Protein AF-0000000068948774 (afdb_homodimer)

Secondary structure (DSSP, 8-state):
-----EEEEE--GGGHHHHHHHHHHHHHHTT-GGG----HHHHHHHHHSSS---EEEEEEEEETTEEEEEEEEEEEEEEETTTTEEEEEEEEEEE-GGGTTSSHHHHHHHHHHHHHHHTT-SEEEEEEETT-HHHHHHHHHTT-EEETTEEEEEEEHHHHHHHT--/-----EEEEE--GGGHHHHHHHHHHHHHHTT-GGG----HHHHHHHHHSSS---EEEEEEEEETTEEEEEEEEEEEEEEETTTTEEEEEEEEEEE-GGGTTSSHHHHHHHHHHHHHHHTT-SEEEEEEETT-HHHHHHHHHTT-EEETTEEEEEEEHHHHHHHH--

Sequence (332 aa):
MSKPAFTLRPATAADSETLFNLILALAEYEKLTHIVEATPQKIQDALFGATPHAEAVLVEVDTDGGRQAVGFALFFHNFSTFLARPGLYLEDLYVDPAWRGHGLGKALLKHLAALAVERGCGRFEWSVLDWNQPSIDFYEAMGADVLPDWRICRVTGEALDKLGAKMSKPAFTLRPATAADSETLFNLILALAEYEKLTHIVEATPQKIQDALFGATPHAEAVLVEVDTDGGRQAVGFALFFHNFSTFLARPGLYLEDLYVDPAWRGHGLGKALLKHLAALAVERGCGRFEWSVLDWNQPSIDFYEAMGADVLPDWRICRVTGEALDKLGAK

Organism: Cupriavidus necator (strain ATCC 17699 / DSM 428 / KCTC 22496 / NCIMB 10442 / H16 / Stanier 337) (NCBI:txid381666)

pLDDT: mean 96.38, std 6.15, range [46.78, 98.94]

Structure (mmCIF, N/CA/C/O backbone):
data_AF-0000000068948774-model_v1
#
loop_
_entity.id
_entity.type
_entity.pdbx_description
1 polymer 'GNAT family N-acetyltransferase'
#
loop_
_atom_site.group_PDB
_atom_site.id
_atom_site.type_symbol
_atom_site.label_atom_id
_atom_site.label_alt_id
_atom_site.label_comp_id
_atom_site.label_asym_id
_atom_site.label_entity_id
_atom_site.label_seq_id
_atom_site.pdbx_PDB_ins_code
_atom_site.Cartn_x
_atom_site.Cartn_y
_atom_site.Cartn_z
_atom_site.occupancy
_atom_site.B_iso_or_equiv
_atom_site.auth_seq_id
_atom_site.auth_comp_id
_atom_site.auth_asym_id
_atom_site.auth_atom_id
_atom_site.pdbx_PDB_model_num
ATOM 1 N N . MET A 1 1 ? 8.523 37.344 5.816 1 46.78 1 MET A N 1
ATOM 2 C CA . MET A 1 1 ? 7.797 37.031 7.043 1 46.78 1 MET A CA 1
ATOM 3 C C . MET A 1 1 ? 8.359 35.781 7.703 1 46.78 1 MET A C 1
ATOM 5 O O . MET A 1 1 ? 8.789 34.844 7.016 1 46.78 1 MET A O 1
ATOM 9 N N . SER A 1 2 ? 8.672 35.812 8.961 1 56.12 2 SER A N 1
ATOM 10 C CA . SER A 1 2 ? 9.422 34.781 9.664 1 56.12 2 SER A CA 1
ATOM 11 C C . SER A 1 2 ? 8.688 33.438 9.617 1 56.12 2 SER A C 1
ATOM 13 O O . SER A 1 2 ? 7.461 33.406 9.578 1 56.12 2 SER A O 1
ATOM 15 N N . LYS A 1 3 ? 9.227 32.344 9.008 1 71 3 LYS A N 1
ATOM 16 C CA . LYS A 1 3 ? 8.617 31.016 9.031 1 71 3 LYS A CA 1
ATOM 17 C C . LYS A 1 3 ? 8.094 30.688 10.43 1 71 3 LYS A C 1
ATOM 19 O O . LYS A 1 3 ? 8.82 30.797 11.414 1 71 3 LYS A O 1
ATOM 24 N N . PRO A 1 4 ? 6.738 30.531 10.516 1 80.44 4 PRO A N 1
ATOM 25 C CA . PRO A 1 4 ? 6.227 30.172 11.836 1 80.44 4 PRO A CA 1
ATOM 26 C C . PRO A 1 4 ? 6.984 29 12.469 1 80.44 4 PRO A C 1
ATOM 28 O O . PRO A 1 4 ? 7.457 28.109 11.75 1 80.44 4 PRO A O 1
ATOM 31 N N . ALA A 1 5 ? 7.238 29.203 13.766 1 91.06 5 ALA A N 1
ATOM 32 C CA . ALA A 1 5 ? 7.812 28.062 14.492 1 91.06 5 ALA A CA 1
ATOM 33 C C . ALA A 1 5 ? 6.852 26.875 14.516 1 91.06 5 ALA A C 1
ATOM 35 O O . ALA A 1 5 ? 5.645 27.062 14.688 1 91.06 5 ALA A O 1
ATOM 36 N N . PHE A 1 6 ? 7.258 25.75 14.078 1 96.25 6 PHE A N 1
ATOM 37 C CA . PHE A 1 6 ? 6.418 24.547 14.117 1 96.25 6 PHE A CA 1
ATOM 38 C C . PHE A 1 6 ? 7.176 23.375 14.734 1 96.25 6 PHE A C 1
ATOM 40 O O . PHE A 1 6 ? 8.398 23.422 14.875 1 96.25 6 PHE A O 1
ATOM 47 N N . THR A 1 7 ? 6.434 22.391 15.211 1 97.19 7 THR A N 1
ATOM 48 C CA . THR A 1 7 ? 6.969 21.141 15.734 1 97.19 7 THR A CA 1
ATOM 49 C C . THR A 1 7 ? 6.258 19.938 15.109 1 97.19 7 THR A C 1
ATOM 51 O O . THR A 1 7 ? 5.07 20.016 14.797 1 97.19 7 THR A O 1
ATOM 54 N N . LEU A 1 8 ? 7.008 18.906 14.867 1 98.44 8 LEU A N 1
ATOM 55 C CA . LEU A 1 8 ? 6.453 17.609 14.5 1 98.44 8 LEU A CA 1
ATOM 56 C C . LEU A 1 8 ? 6.434 16.672 15.695 1 98.44 8 LEU A C 1
ATOM 58 O O . LEU A 1 8 ? 7.395 16.609 16.469 1 98.44 8 LEU A O 1
ATOM 62 N N . ARG A 1 9 ? 5.379 15.984 15.82 1 98.44 9 ARG A N 1
ATOM 63 C CA . ARG A 1 9 ? 5.34 14.969 16.859 1 98.44 9 ARG A CA 1
ATOM 64 C C . ARG A 1 9 ? 4.426 13.812 16.469 1 98.44 9 ARG A C 1
ATOM 66 O O . ARG A 1 9 ? 3.457 14 15.742 1 98.44 9 ARG A O 1
ATOM 73 N N . PRO A 1 10 ? 4.746 12.602 17.016 1 98.75 10 PRO A N 1
ATOM 74 C CA . PRO A 1 10 ? 3.797 11.5 16.828 1 98.75 10 PRO A CA 1
ATOM 75 C C . PRO A 1 10 ? 2.422 11.797 17.422 1 98.75 10 PRO A C 1
ATOM 77 O O . PRO A 1 10 ? 2.326 12.422 18.484 1 98.75 10 PRO A O 1
ATOM 80 N N . ALA A 1 11 ? 1.391 11.398 16.719 1 98.88 11 ALA A N 1
ATOM 81 C CA . ALA A 1 11 ? 0.042 11.484 17.266 1 98.88 11 ALA A CA 1
ATOM 82 C C . ALA A 1 11 ? -0.15 10.484 18.406 1 98.88 11 ALA A C 1
ATOM 84 O O . ALA A 1 11 ? 0.542 9.461 18.453 1 98.88 11 ALA A O 1
ATOM 85 N N . THR A 1 12 ? -1.015 10.805 19.328 1 98.62 12 THR A N 1
ATOM 86 C CA . THR A 1 12 ? -1.424 9.906 20.406 1 98.62 12 THR A CA 1
ATOM 87 C C . THR A 1 12 ? -2.934 9.688 20.375 1 98.62 12 THR A C 1
ATOM 89 O O . THR A 1 12 ? -3.646 10.32 19.594 1 98.62 12 THR A O 1
ATOM 92 N N . ALA A 1 13 ? -3.381 8.773 21.219 1 98.62 13 ALA A N 1
ATOM 93 C CA . ALA A 1 13 ? -4.812 8.492 21.297 1 98.62 13 ALA A CA 1
ATOM 94 C C . ALA A 1 13 ? -5.605 9.758 21.594 1 98.62 13 ALA A C 1
ATOM 96 O O . ALA A 1 13 ? -6.73 9.914 21.109 1 98.62 13 ALA A O 1
ATOM 97 N N . ALA A 1 14 ? -5.043 10.664 22.297 1 98.5 14 ALA A N 1
ATOM 98 C CA . ALA A 1 14 ? -5.715 11.906 22.688 1 98.5 14 ALA A CA 1
ATOM 99 C C . ALA A 1 14 ? -5.941 12.797 21.469 1 98.5 14 ALA A C 1
ATOM 101 O O . ALA A 1 14 ? -6.723 13.75 21.531 1 98.5 14 ALA A O 1
ATOM 102 N N . ASP A 1 15 ? -5.309 12.5 20.359 1 98.75 15 ASP A N 1
ATOM 103 C CA . ASP A 1 15 ? -5.398 13.328 19.156 1 98.75 15 ASP A CA 1
ATOM 104 C C . ASP A 1 15 ? -6.441 12.773 18.188 1 98.75 15 ASP A C 1
ATOM 106 O O . ASP A 1 15 ? -6.578 13.266 17.078 1 98.75 15 ASP A O 1
ATOM 110 N N . SER A 1 16 ? -7.191 11.781 18.594 1 98.81 16 SER A N 1
ATOM 111 C CA . SER A 1 16 ? -8.078 11.086 17.656 1 98.81 16 SER A CA 1
ATOM 112 C C . SER A 1 16 ? -9.102 12.039 17.062 1 98.81 16 SER A C 1
ATOM 114 O O . SER A 1 16 ? -9.391 11.977 15.867 1 98.81 16 SER A O 1
ATOM 116 N N . GLU A 1 17 ? -9.672 12.898 17.828 1 98.81 17 GLU A N 1
ATOM 117 C CA . GLU A 1 17 ? -10.625 13.883 17.328 1 98.81 17 GLU A CA 1
ATOM 118 C C . GLU A 1 17 ? -9.945 14.867 16.375 1 98.81 17 GLU A C 1
ATOM 120 O O . GLU A 1 17 ? -10.492 15.211 15.328 1 98.81 17 GLU A O 1
ATOM 125 N N . THR A 1 18 ? -8.781 15.336 16.781 1 98.81 18 THR A N 1
ATOM 126 C CA . THR A 1 18 ? -8.008 16.25 15.945 1 98.81 18 THR A CA 1
ATOM 127 C C . THR A 1 18 ? -7.691 15.602 14.602 1 98.81 18 THR A C 1
ATOM 129 O O . THR A 1 18 ? -7.875 16.219 13.547 1 98.81 18 THR A O 1
ATOM 132 N N . LEU A 1 19 ? -7.223 14.359 14.625 1 98.88 19 LEU A N 1
ATOM 133 C CA . LEU A 1 19 ? -6.922 13.625 13.398 1 98.88 19 LEU A CA 1
ATOM 134 C C . LEU A 1 19 ? -8.164 13.508 12.516 1 98.88 19 LEU A C 1
ATOM 136 O O . LEU A 1 19 ? -8.102 13.75 11.312 1 98.88 19 LEU A O 1
ATOM 140 N N . PHE A 1 20 ? -9.281 13.195 13.164 1 98.88 20 PHE A N 1
ATOM 141 C CA . PHE A 1 20 ? -10.523 13.047 12.414 1 98.88 20 PHE A CA 1
ATOM 142 C C . PHE A 1 20 ? -10.883 14.344 11.695 1 98.88 20 PHE A C 1
ATOM 144 O O . PHE A 1 20 ? -11.227 14.328 10.516 1 98.88 20 PHE A O 1
ATOM 151 N N . ASN A 1 21 ? -10.75 15.438 12.344 1 98.81 21 ASN A N 1
ATOM 152 C CA . ASN A 1 21 ? -11.086 16.734 11.758 1 98.81 21 ASN A CA 1
ATOM 153 C C . ASN A 1 21 ? -10.164 17.062 10.586 1 98.81 21 ASN A C 1
ATOM 155 O O . ASN A 1 21 ? -10.617 17.609 9.578 1 98.81 21 ASN A O 1
ATOM 159 N N . LEU A 1 22 ? -8.93 16.781 10.719 1 98.81 22 LEU A N 1
ATOM 160 C CA . LEU A 1 22 ? -7.98 17.031 9.641 1 98.81 22 LEU A CA 1
ATOM 161 C C . LEU A 1 22 ? -8.242 16.109 8.453 1 98.81 22 LEU A C 1
ATOM 163 O O . LEU A 1 22 ? -8.109 16.516 7.301 1 98.81 22 LEU A O 1
ATOM 167 N N . ILE A 1 23 ? -8.602 14.867 8.734 1 98.75 23 ILE A N 1
ATOM 168 C CA . ILE A 1 23 ? -8.945 13.914 7.691 1 98.75 23 ILE A CA 1
ATOM 169 C C . ILE A 1 23 ? -10.172 14.406 6.926 1 98.75 23 ILE A C 1
ATOM 171 O O . ILE A 1 23 ? -10.219 14.336 5.695 1 98.75 23 ILE A O 1
ATOM 175 N N . LEU A 1 24 ? -11.125 14.914 7.645 1 98.62 24 LEU A N 1
ATOM 176 C CA . LEU A 1 24 ?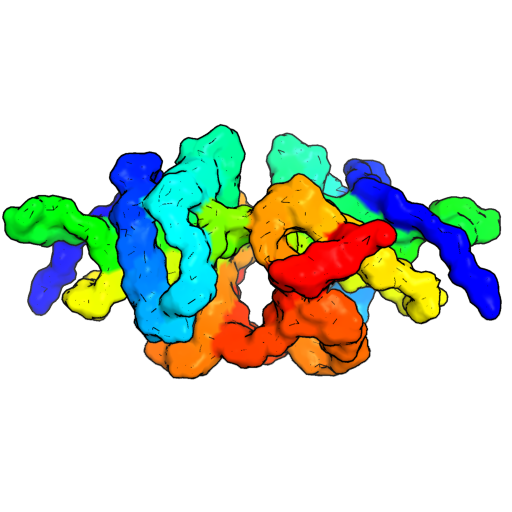 -12.32 15.445 7.004 1 98.62 24 LEU A CA 1
ATOM 177 C C . LEU A 1 24 ? -11.977 16.625 6.109 1 98.62 24 LEU A C 1
ATOM 179 O O . LEU A 1 24 ? -12.516 16.766 5.008 1 98.62 24 LEU A O 1
ATOM 183 N N . ALA A 1 25 ? -11.125 17.5 6.598 1 98.5 25 ALA A N 1
ATOM 184 C CA . ALA A 1 25 ? -10.695 18.641 5.805 1 98.5 25 ALA A CA 1
ATOM 185 C C . ALA A 1 25 ? -9.984 18.203 4.531 1 98.5 25 ALA A C 1
ATOM 187 O O . ALA A 1 25 ? -10.211 18.766 3.457 1 98.5 25 ALA A O 1
ATOM 188 N N . LEU A 1 26 ? -9.188 17.172 4.652 1 98.12 26 LEU A N 1
ATOM 189 C CA . LEU A 1 26 ? -8.523 16.578 3.486 1 98.12 26 LEU A CA 1
ATOM 190 C C . LEU A 1 26 ? -9.547 16.031 2.5 1 98.12 26 LEU A C 1
ATOM 192 O O . LEU A 1 26 ? -9.469 16.297 1.299 1 98.12 26 LEU A O 1
ATOM 196 N N . ALA A 1 27 ? -10.438 15.258 3.02 1 98.19 27 ALA A N 1
ATOM 197 C CA . ALA A 1 27 ? -11.477 14.664 2.174 1 98.19 27 ALA A CA 1
ATOM 198 C C . ALA A 1 27 ? -12.25 15.742 1.419 1 98.19 27 ALA A C 1
ATOM 200 O O . ALA A 1 27 ? -12.57 15.57 0.242 1 98.19 27 ALA A O 1
ATOM 201 N N . GLU A 1 28 ? -12.57 16.828 2.088 1 97.75 28 GLU A N 1
ATOM 202 C CA . GLU A 1 28 ? -13.258 17.938 1.451 1 97.75 28 GLU A CA 1
ATOM 203 C C . GLU A 1 28 ? -12.422 18.531 0.322 1 97.75 28 GLU A C 1
ATOM 205 O O . GLU A 1 28 ? -12.93 18.75 -0.784 1 97.75 28 GLU A O 1
ATOM 210 N N . TYR A 1 29 ? -11.211 18.797 0.599 1 95.56 29 TYR A N 1
ATOM 211 C CA . TYR A 1 29 ? -10.305 19.344 -0.408 1 95.56 29 TYR A CA 1
ATOM 212 C C . TYR A 1 29 ? -10.242 18.422 -1.631 1 95.56 29 TYR A C 1
ATOM 214 O O . TYR A 1 29 ? -10.25 18.906 -2.768 1 95.56 29 TYR A O 1
ATOM 222 N N . GLU A 1 30 ? -10.211 17.094 -1.386 1 95.12 30 GLU A N 1
ATOM 223 C CA . GLU A 1 30 ? -10.062 16.109 -2.453 1 95.12 30 GLU A CA 1
ATOM 224 C C . GLU A 1 30 ? -11.406 15.75 -3.066 1 95.12 30 GLU A C 1
ATOM 226 O O . GLU A 1 30 ? -11.477 14.938 -3.996 1 95.12 30 GLU A O 1
ATOM 231 N N . LYS A 1 31 ? -12.508 16.359 -2.592 1 95.75 31 LYS A N 1
ATOM 232 C CA . LYS A 1 31 ? -13.867 16.094 -3.053 1 95.75 31 LYS A CA 1
ATOM 233 C C . LYS A 1 31 ? -14.25 14.633 -2.83 1 95.75 31 LYS A C 1
ATOM 235 O O . LYS A 1 31 ? -14.883 14.008 -3.688 1 95.75 31 LYS A O 1
ATOM 240 N N . LEU A 1 32 ? -13.828 14.078 -1.633 1 96.06 32 LEU A N 1
ATOM 241 C CA . LEU A 1 32 ? -14.047 12.664 -1.343 1 96.06 32 LEU A CA 1
ATOM 242 C C . LEU A 1 32 ? -14.758 12.484 -0.003 1 96.06 32 LEU A C 1
ATOM 244 O O . LEU A 1 32 ? -14.734 11.398 0.578 1 96.06 32 LEU A O 1
ATOM 248 N N . THR A 1 33 ? -15.391 13.531 0.515 1 97.19 33 THR A N 1
ATOM 249 C CA . THR A 1 33 ? -16.047 13.469 1.814 1 97.19 33 THR A CA 1
ATOM 250 C C . THR A 1 33 ? -17.094 12.367 1.84 1 97.19 33 THR A C 1
ATOM 252 O O . THR A 1 33 ? -17.312 11.727 2.873 1 97.19 33 THR A O 1
ATOM 255 N N . HIS A 1 34 ? -17.703 12.07 0.698 1 96.69 34 HIS A N 1
ATOM 256 C CA . HIS A 1 34 ? -18.812 11.133 0.604 1 96.69 34 HIS A CA 1
ATOM 257 C C . HIS A 1 34 ? -18.375 9.703 0.884 1 96.69 34 HIS A C 1
ATOM 259 O O . HIS A 1 34 ? -19.203 8.828 1.133 1 96.69 34 HIS A O 1
ATOM 265 N N . ILE A 1 35 ? -17.141 9.422 0.949 1 95.81 35 ILE A N 1
ATOM 266 C CA . ILE A 1 35 ? -16.703 8.047 1.16 1 95.81 35 ILE A CA 1
ATOM 267 C C . ILE A 1 35 ? -16.031 7.926 2.531 1 95.81 35 ILE A C 1
ATOM 269 O O . ILE A 1 35 ? -15.422 6.902 2.844 1 95.81 35 ILE A O 1
ATOM 273 N N . VAL A 1 36 ? -16.078 8.953 3.352 1 98.31 36 VAL A N 1
ATOM 274 C CA . VAL A 1 36 ? -15.484 8.914 4.684 1 98.31 36 VAL A CA 1
ATOM 275 C C . VAL A 1 36 ? -16.406 8.148 5.637 1 98.31 36 VAL A C 1
ATOM 277 O O . VAL A 1 36 ? -17.562 8.531 5.824 1 98.31 36 VAL A O 1
ATOM 280 N N . GLU A 1 37 ? -15.883 7.098 6.191 1 98.25 37 GLU A N 1
ATOM 281 C CA . GLU A 1 37 ? -16.594 6.324 7.203 1 98.25 37 GLU A CA 1
ATOM 282 C C . GLU A 1 37 ? -15.922 6.445 8.562 1 98.25 37 GLU A C 1
ATOM 284 O O . GLU A 1 37 ? -16.484 6.047 9.586 1 98.25 37 GLU A O 1
ATOM 289 N N . ALA A 1 38 ? -14.797 7.043 8.555 1 98.44 38 ALA A N 1
ATOM 290 C CA . ALA A 1 38 ? -14.008 7.184 9.773 1 98.44 38 ALA A CA 1
ATOM 291 C C . ALA A 1 38 ? -14.75 8.008 10.82 1 98.44 38 ALA A C 1
ATOM 293 O O . ALA A 1 38 ? -15.539 8.898 10.477 1 98.44 38 ALA A O 1
ATOM 294 N N . THR A 1 39 ? -14.547 7.699 12.078 1 98.62 39 THR A N 1
ATOM 295 C CA . THR A 1 39 ? -14.914 8.453 13.273 1 98.62 39 THR A CA 1
ATOM 296 C C . THR A 1 39 ? -13.734 8.555 14.234 1 98.62 39 THR A C 1
ATOM 298 O O . THR A 1 39 ? -12.773 7.801 14.125 1 98.62 39 THR A O 1
ATOM 301 N N . PRO A 1 40 ? -13.852 9.516 15.109 1 98.69 40 PRO A N 1
ATOM 302 C CA . PRO A 1 40 ? -12.766 9.586 16.078 1 98.69 40 PRO A CA 1
ATOM 303 C C . PRO A 1 40 ? -12.516 8.258 16.781 1 98.69 40 PRO A C 1
ATOM 305 O O . PRO A 1 40 ? -11.359 7.863 16.984 1 98.69 40 PRO A O 1
ATOM 308 N N . GLN A 1 41 ? -13.547 7.582 17.109 1 98.62 41 GLN A N 1
ATOM 309 C CA . GLN A 1 41 ? -13.406 6.309 17.812 1 98.62 41 GLN A CA 1
ATOM 310 C C . GLN A 1 41 ? -12.75 5.262 16.922 1 98.62 41 GLN A C 1
ATOM 312 O O . GLN A 1 41 ? -11.883 4.508 17.375 1 98.62 41 GLN A O 1
ATOM 317 N N . LYS A 1 42 ? -13.195 5.129 15.719 1 98.5 42 LYS A N 1
ATOM 318 C CA . LYS A 1 42 ? -12.586 4.176 14.797 1 98.5 42 LYS A CA 1
ATOM 319 C C . LYS A 1 42 ? -11.109 4.477 14.586 1 98.5 42 LYS A C 1
ATOM 321 O O . LYS A 1 42 ? -10.289 3.559 14.508 1 98.5 42 LYS A O 1
ATOM 326 N N . ILE A 1 43 ? -10.797 5.781 14.453 1 98.69 43 ILE A N 1
ATOM 327 C CA . ILE A 1 43 ? -9.414 6.203 14.289 1 98.69 43 ILE A CA 1
ATOM 328 C C . ILE A 1 43 ? -8.609 5.801 15.523 1 98.69 43 ILE A C 1
ATOM 330 O O . ILE A 1 43 ? -7.508 5.254 15.406 1 98.69 43 ILE A O 1
ATOM 334 N N . GLN A 1 44 ? -9.133 6.082 16.672 1 98.75 44 GLN A N 1
ATOM 335 C CA . GLN A 1 44 ? -8.461 5.715 17.906 1 98.75 44 GLN A CA 1
ATOM 336 C C . GLN A 1 44 ? -8.164 4.219 17.953 1 98.75 44 GLN A C 1
ATOM 338 O O . GLN A 1 44 ? -7.047 3.811 18.266 1 98.75 44 GLN A O 1
ATOM 343 N N . ASP A 1 45 ? -9.141 3.414 17.625 1 98.25 45 ASP A N 1
ATOM 344 C CA . ASP A 1 45 ? -8.992 1.963 17.672 1 98.25 45 ASP A CA 1
ATOM 345 C C . ASP A 1 45 ? -7.969 1.488 16.641 1 98.25 45 ASP A C 1
ATOM 347 O O . ASP A 1 45 ? -7.145 0.617 16.938 1 98.25 45 ASP A O 1
ATOM 351 N N . ALA A 1 46 ? -7.988 2.064 15.461 1 98.25 46 ALA A N 1
ATOM 352 C CA . ALA A 1 46 ? -7.172 1.598 14.344 1 98.25 46 ALA A CA 1
ATOM 353 C C . ALA A 1 46 ? -5.711 1.991 14.539 1 98.25 46 ALA A C 1
ATOM 355 O O . ALA A 1 46 ? -4.805 1.255 14.133 1 98.25 46 ALA A O 1
ATOM 356 N N . LEU A 1 47 ? -5.5 3.143 15.117 1 98.62 47 LEU A N 1
ATOM 357 C CA . LEU A 1 47 ? -4.137 3.656 15.172 1 98.62 47 LEU A CA 1
ATOM 358 C C . LEU A 1 47 ? -3.51 3.375 16.531 1 98.62 47 LEU A C 1
ATOM 360 O O . LEU A 1 47 ? -2.287 3.262 16.641 1 98.62 47 LEU A O 1
ATOM 364 N N . PHE A 1 48 ? -4.344 3.238 17.609 1 98.5 48 PHE A N 1
ATOM 365 C CA . PHE A 1 48 ? -3.766 3.242 18.938 1 98.5 48 PHE A CA 1
ATOM 366 C C . PHE A 1 48 ? -4.293 2.072 19.766 1 98.5 48 PHE A C 1
ATOM 368 O O . PHE A 1 48 ? -4.07 2.004 20.969 1 98.5 48 PHE A O 1
ATOM 375 N N . GLY A 1 49 ? -5.074 1.229 19.156 1 97 49 GLY A N 1
ATOM 376 C CA . GLY A 1 49 ? -5.547 0.032 19.828 1 97 49 GLY A CA 1
ATOM 377 C C . GLY A 1 49 ? -4.477 -1.032 19.984 1 97 49 GLY A C 1
ATOM 378 O O . GLY A 1 49 ? -3.285 -0.741 19.875 1 97 49 GLY A O 1
ATOM 379 N N . ALA A 1 50 ? -4.82 -2.266 20.25 1 94.81 50 ALA A N 1
ATOM 380 C CA . ALA A 1 50 ? -3.922 -3.379 20.547 1 94.81 50 ALA A CA 1
ATOM 381 C C . ALA A 1 50 ? -3.084 -3.74 19.328 1 94.81 50 ALA A C 1
ATOM 383 O O . ALA A 1 50 ? -1.938 -4.176 19.453 1 94.81 50 ALA A O 1
ATOM 384 N N . THR A 1 51 ? -3.633 -3.566 18.109 1 94.69 51 THR A N 1
ATOM 385 C CA . THR A 1 51 ? -2.947 -3.855 16.859 1 94.69 51 THR A CA 1
ATOM 386 C C . THR A 1 51 ? -2.994 -2.646 15.93 1 94.69 51 THR A C 1
ATOM 388 O O . THR A 1 51 ? -3.883 -2.543 15.078 1 94.69 51 THR A O 1
ATOM 391 N N . PRO A 1 52 ? -2.096 -1.755 16.094 1 97.19 52 PRO A N 1
ATOM 392 C CA . PRO A 1 52 ? -2.102 -0.566 15.242 1 97.19 52 PRO A CA 1
ATOM 393 C C . PRO A 1 52 ? -1.852 -0.897 13.773 1 97.19 52 PRO A C 1
ATOM 395 O O . PRO A 1 52 ? -0.983 -1.716 13.461 1 97.19 52 PRO A O 1
ATOM 398 N N . HIS A 1 53 ? -2.541 -0.264 12.883 1 98 53 HIS A N 1
ATOM 399 C CA . HIS A 1 53 ? -2.469 -0.559 11.461 1 98 53 HIS A CA 1
ATOM 400 C C . HIS A 1 53 ? -1.752 0.553 10.703 1 98 53 HIS A C 1
ATOM 402 O O . HIS A 1 53 ? -1.37 0.375 9.539 1 98 53 HIS A O 1
ATOM 408 N N . ALA A 1 54 ? -1.614 1.681 11.336 1 98.75 54 ALA A N 1
ATOM 409 C CA . ALA A 1 54 ? -0.951 2.85 10.773 1 98.75 54 ALA A CA 1
ATOM 410 C C . ALA A 1 54 ? -0.41 3.762 11.867 1 98.75 54 ALA A C 1
ATOM 412 O O . ALA A 1 54 ? -0.683 3.549 13.055 1 98.75 54 ALA A O 1
ATOM 413 N N . GLU A 1 55 ? 0.373 4.668 11.469 1 98.81 55 GLU A N 1
ATOM 414 C CA . GLU A 1 55 ? 0.925 5.711 12.328 1 98.81 55 GLU A CA 1
ATOM 415 C C . GLU A 1 55 ? 0.606 7.102 11.789 1 98.81 55 GLU A C 1
ATOM 417 O O . GLU A 1 55 ? 0.284 7.254 10.609 1 98.81 55 GLU A O 1
ATOM 422 N N . ALA A 1 56 ? 0.656 8.055 12.672 1 98.94 56 ALA A N 1
ATOM 423 C CA . ALA A 1 56 ? 0.41 9.43 12.242 1 98.94 56 ALA A CA 1
ATOM 424 C C . ALA A 1 56 ? 1.348 10.398 12.953 1 98.94 56 ALA A C 1
ATOM 426 O O . ALA A 1 56 ? 1.705 10.195 14.117 1 98.94 56 ALA A O 1
ATOM 427 N N . VAL A 1 57 ? 1.74 11.398 12.242 1 98.94 57 VAL A N 1
ATOM 428 C CA . VAL A 1 57 ? 2.521 12.523 12.742 1 98.94 57 VAL A CA 1
ATOM 429 C C . VAL A 1 57 ? 1.731 13.82 12.562 1 98.94 57 VAL A C 1
ATOM 431 O O . VAL A 1 57 ? 1.109 14.039 11.523 1 98.94 57 VAL A O 1
ATOM 434 N N . LEU A 1 58 ? 1.699 14.633 13.609 1 98.88 58 LEU A N 1
ATOM 435 C CA . LEU A 1 58 ? 1.066 15.945 13.539 1 98.88 58 LEU A CA 1
ATOM 436 C C . LEU A 1 58 ? 2.111 17.047 13.398 1 98.88 58 LEU A C 1
ATOM 438 O O . LEU A 1 58 ? 3.199 16.953 13.969 1 98.88 58 LEU A O 1
ATOM 442 N N . VAL A 1 59 ? 1.791 18.047 12.641 1 98.81 59 VAL A N 1
ATOM 443 C CA . VAL A 1 59 ? 2.545 19.297 12.656 1 98.81 59 VAL A CA 1
ATOM 444 C C . VAL A 1 59 ? 1.754 20.375 13.398 1 98.81 59 VAL A C 1
ATOM 446 O O . VAL A 1 59 ? 0.579 20.594 13.102 1 98.81 59 VAL A O 1
ATOM 449 N N . GLU A 1 60 ? 2.396 20.938 14.367 1 98.44 60 GLU A N 1
ATOM 450 C CA . GLU A 1 60 ? 1.772 21.953 15.219 1 98.44 60 GLU A CA 1
ATOM 451 C C . GLU A 1 60 ? 2.49 23.297 15.102 1 98.44 60 GLU A C 1
ATOM 453 O O . GLU A 1 60 ? 3.717 23.344 15.008 1 98.44 60 GLU A O 1
ATOM 458 N N . VAL A 1 61 ? 1.696 24.297 15.094 1 97.12 61 VAL A N 1
ATOM 459 C CA . VAL A 1 61 ? 2.234 25.656 15.062 1 97.12 61 VAL A CA 1
ATOM 460 C C . VAL A 1 61 ? 1.895 26.375 16.359 1 97.12 61 VAL A C 1
ATOM 462 O O . VAL A 1 61 ? 0.875 26.078 17 1 97.12 61 VAL A O 1
ATOM 465 N N . ASP A 1 62 ? 2.811 27.219 16.766 1 93.19 62 ASP A N 1
ATOM 466 C CA . ASP A 1 62 ? 2.541 28.078 17.906 1 93.19 62 ASP A CA 1
ATOM 467 C C . ASP A 1 62 ? 1.704 29.297 17.5 1 93.19 62 ASP A C 1
ATOM 469 O O . ASP A 1 62 ? 2.088 30.031 16.594 1 93.19 62 ASP A O 1
ATOM 473 N N . THR A 1 63 ? 0.566 29.359 18.125 1 90.19 63 THR A N 1
ATOM 474 C CA . THR A 1 63 ? -0.29 30.531 17.891 1 90.19 63 THR A CA 1
ATOM 475 C C . THR A 1 63 ? -0.516 31.281 19.203 1 90.19 63 THR A C 1
ATOM 477 O O . THR A 1 63 ? -0.056 30.859 20.266 1 90.19 63 THR A O 1
ATOM 480 N N . ASP A 1 64 ? -1.155 32.438 19.062 1 89.88 64 ASP A N 1
ATOM 481 C CA . ASP A 1 64 ? -1.479 33.219 20.25 1 89.88 64 ASP A CA 1
ATOM 482 C C . ASP A 1 64 ? -2.344 32.406 21.219 1 89.88 64 ASP A C 1
ATOM 484 O O . ASP A 1 64 ? -2.273 32.625 22.438 1 89.88 64 ASP A O 1
ATOM 488 N N . GLY A 1 65 ? -3.113 31.438 20.719 1 89.94 65 GLY A N 1
ATOM 489 C CA . GLY A 1 65 ? -3.998 30.609 21.531 1 89.94 65 GLY A CA 1
ATOM 490 C C . GLY A 1 65 ? -3.363 29.312 21.969 1 89.94 65 GLY A C 1
ATOM 491 O O . GLY A 1 65 ? -4.043 28.438 22.516 1 89.94 65 GLY A O 1
ATOM 492 N N . GLY A 1 66 ? -2.053 29.188 21.672 1 91.5 66 GLY A N 1
ATOM 493 C CA . GLY A 1 66 ? -1.349 27.969 22.031 1 91.5 66 GLY A CA 1
ATOM 494 C C . GLY A 1 66 ? -0.967 27.125 20.828 1 91.5 66 GLY A C 1
ATOM 495 O O . GLY A 1 66 ? -1.057 27.594 19.688 1 91.5 66 GLY A O 1
ATOM 496 N N . ARG A 1 67 ? -0.546 26.047 21.203 1 94.31 67 ARG A N 1
ATOM 497 C CA . ARG A 1 67 ? -0.131 25.125 20.156 1 94.31 67 ARG A CA 1
ATOM 498 C C . ARG A 1 67 ? -1.341 24.516 19.453 1 94.31 67 ARG A C 1
ATOM 500 O O . ARG A 1 67 ? -2.287 24.078 20.109 1 94.31 67 ARG A O 1
ATOM 507 N N . GLN A 1 68 ? -1.275 24.562 18.078 1 96.19 68 GLN A N 1
ATOM 508 C CA . GLN A 1 68 ? -2.393 24.062 17.281 1 96.19 68 GLN A CA 1
ATOM 509 C C . GLN A 1 68 ? -1.909 23.109 16.203 1 96.19 68 GLN A C 1
ATOM 511 O O . GLN A 1 68 ? -0.961 23.406 15.477 1 96.19 68 GLN A O 1
ATOM 516 N N . ALA A 1 69 ? -2.555 21.953 16.172 1 98.25 69 ALA A N 1
ATOM 517 C CA . ALA A 1 69 ? -2.285 21.047 15.047 1 98.25 69 ALA A CA 1
ATOM 518 C C . ALA A 1 69 ? -2.898 21.578 13.758 1 98.25 69 ALA A C 1
ATOM 520 O O . ALA A 1 69 ? -4.105 21.812 13.688 1 98.25 69 ALA A O 1
ATOM 521 N N . VAL A 1 70 ? -2.08 21.75 12.719 1 98.44 70 VAL A N 1
ATOM 522 C CA . VAL A 1 70 ? -2.582 22.375 11.5 1 98.44 70 VAL A CA 1
ATOM 523 C C . VAL A 1 70 ? -2.369 21.438 10.312 1 98.44 70 VAL A C 1
ATOM 525 O O . VAL A 1 70 ? -2.652 21.797 9.172 1 98.44 70 VAL A O 1
ATOM 528 N N . GLY A 1 71 ? -1.824 20.266 10.562 1 98.81 71 GLY A N 1
ATOM 529 C CA . GLY A 1 71 ? -1.582 19.281 9.516 1 98.81 71 GLY A CA 1
ATOM 530 C C . GLY A 1 71 ? -1.173 17.922 10.062 1 98.81 71 GLY A C 1
ATOM 531 O O . GLY A 1 71 ? -0.97 17.766 11.266 1 98.81 71 GLY A O 1
ATOM 532 N N . PHE A 1 72 ? -1.117 16.969 9.117 1 98.94 72 PHE A N 1
ATOM 533 C CA . PHE A 1 72 ? -0.731 15.617 9.531 1 98.94 72 PHE A CA 1
ATOM 534 C C . PHE A 1 72 ? -0.222 14.805 8.352 1 98.94 72 PHE A C 1
ATOM 536 O O . PHE A 1 72 ? -0.425 15.195 7.195 1 98.94 72 PHE A O 1
ATOM 543 N N . ALA A 1 73 ? 0.503 13.82 8.641 1 98.94 73 ALA A N 1
ATOM 544 C CA . ALA A 1 73 ? 0.831 12.711 7.746 1 98.94 73 ALA A CA 1
ATOM 545 C C . ALA A 1 73 ? 0.453 11.375 8.375 1 98.94 73 ALA A C 1
ATOM 547 O O . ALA A 1 73 ? 0.741 11.133 9.555 1 98.94 73 ALA A O 1
ATOM 548 N N . LEU A 1 74 ? -0.269 10.555 7.711 1 98.94 74 LEU A N 1
ATOM 549 C CA . LEU A 1 74 ? -0.628 9.211 8.141 1 98.94 74 LEU A CA 1
ATOM 550 C C . LEU A 1 74 ? -0.011 8.164 7.215 1 98.94 74 LEU A C 1
ATOM 552 O O . LEU A 1 74 ? -0.097 8.281 5.988 1 98.94 74 LEU A O 1
ATOM 556 N N . PHE A 1 75 ? 0.606 7.133 7.809 1 98.94 75 PHE A N 1
ATOM 557 C CA . PHE A 1 75 ? 1.448 6.246 7.016 1 98.94 75 PHE A CA 1
ATOM 558 C C . PHE A 1 75 ? 1.476 4.844 7.617 1 98.94 75 PHE A C 1
ATOM 560 O O . PHE A 1 75 ? 1.051 4.645 8.758 1 98.94 75 PHE A O 1
ATOM 567 N N . PHE A 1 76 ? 1.898 3.891 6.895 1 98.88 76 PHE A N 1
ATOM 568 C CA . PHE A 1 76 ? 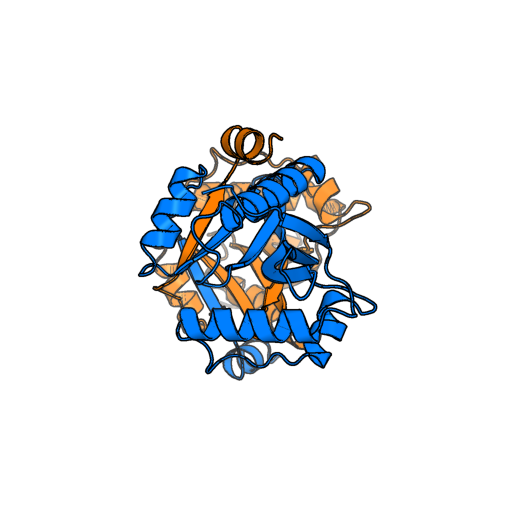2.08 2.498 7.281 1 98.88 76 PHE A CA 1
ATOM 569 C C . PHE A 1 76 ? 3.186 1.846 6.457 1 98.88 76 PHE A C 1
ATOM 571 O O . PHE A 1 76 ? 3.725 2.461 5.539 1 98.88 76 PHE A O 1
ATOM 578 N N . HIS A 1 77 ? 3.605 0.669 6.824 1 98.62 77 HIS A N 1
ATOM 579 C CA . HIS A 1 77 ? 4.594 -0.051 6.031 1 98.62 77 HIS A CA 1
ATOM 580 C C . HIS A 1 77 ? 3.934 -0.799 4.875 1 98.62 77 HIS A C 1
ATOM 582 O O . HIS A 1 77 ? 2.865 -1.389 5.043 1 98.62 77 HIS A O 1
ATOM 588 N N . ASN A 1 78 ? 4.52 -0.692 3.713 1 98.75 78 ASN A N 1
ATOM 589 C CA . ASN A 1 78 ? 4.254 -1.597 2.6 1 98.75 78 ASN A CA 1
ATOM 590 C C . ASN A 1 78 ? 5.453 -2.488 2.303 1 98.75 78 ASN A C 1
ATOM 592 O O . ASN A 1 78 ? 6.309 -2.695 3.166 1 98.75 78 ASN A O 1
ATOM 596 N N . PHE A 1 79 ? 5.445 -3.164 1.161 1 98.81 79 PHE A N 1
ATOM 597 C CA . PHE A 1 79 ? 6.5 -4.125 0.866 1 98.81 79 PHE A CA 1
ATOM 598 C C . PHE A 1 79 ? 6.805 -4.152 -0.627 1 98.81 79 PHE A C 1
ATOM 600 O O . PHE A 1 79 ? 5.902 -4.016 -1.453 1 98.81 79 PHE A O 1
ATOM 607 N N . SER A 1 80 ? 8.031 -4.273 -0.931 1 98.38 80 SER A N 1
ATOM 608 C CA . SER A 1 80 ? 8.461 -4.508 -2.307 1 98.38 80 SER A CA 1
ATOM 609 C C . SER A 1 80 ? 9.016 -5.918 -2.482 1 98.38 80 SER A C 1
ATOM 611 O O . SER A 1 80 ? 10.055 -6.254 -1.916 1 98.38 80 SER A O 1
ATOM 613 N N . THR A 1 81 ? 8.375 -6.672 -3.307 1 98.19 81 THR A N 1
ATOM 614 C CA . THR A 1 81 ? 8.812 -8.023 -3.625 1 98.19 81 THR A CA 1
ATOM 615 C C . THR A 1 81 ? 10.172 -8 -4.328 1 98.19 81 THR A C 1
ATOM 617 O O . THR A 1 81 ? 11.047 -8.812 -4.031 1 98.19 81 THR A O 1
ATOM 620 N N . PHE A 1 82 ? 10.383 -7.055 -5.223 1 98.06 82 PHE A N 1
ATOM 621 C CA . PHE A 1 82 ? 11.586 -6.992 -6.039 1 98.06 82 PHE A CA 1
ATOM 622 C C . PHE A 1 82 ? 12.789 -6.605 -5.191 1 98.06 82 PHE A C 1
ATOM 624 O O . PHE A 1 82 ? 13.914 -7.047 -5.457 1 98.06 82 PHE A O 1
ATOM 631 N N . LEU A 1 83 ? 12.578 -5.812 -4.16 1 98.12 83 LEU A N 1
ATOM 632 C CA . LEU A 1 83 ? 13.664 -5.438 -3.262 1 98.12 83 LEU A CA 1
ATOM 633 C C . LEU A 1 83 ? 13.742 -6.391 -2.074 1 98.12 83 LEU A C 1
ATOM 635 O O . LEU A 1 83 ? 14.75 -6.422 -1.365 1 98.12 83 LEU A O 1
ATOM 639 N N . ALA A 1 84 ? 12.656 -7.168 -1.849 1 98.25 84 ALA A N 1
ATOM 640 C CA . ALA A 1 84 ? 12.477 -7.957 -0.631 1 98.25 84 ALA A CA 1
ATOM 641 C C . ALA A 1 84 ? 12.727 -7.105 0.612 1 98.25 84 ALA A C 1
ATOM 643 O O . ALA A 1 84 ? 13.445 -7.52 1.523 1 98.25 84 ALA A O 1
ATOM 644 N N . ARG A 1 85 ? 12.125 -5.934 0.66 1 98.06 85 ARG A N 1
ATOM 645 C CA . ARG A 1 85 ? 12.25 -4.977 1.754 1 98.06 85 ARG A CA 1
ATOM 646 C C . ARG A 1 85 ? 10.914 -4.293 2.039 1 98.06 85 ARG A C 1
ATOM 648 O O . ARG A 1 85 ? 10.102 -4.113 1.136 1 98.06 85 ARG A O 1
ATOM 655 N N . PRO A 1 86 ? 10.75 -3.904 3.312 1 98.5 86 PRO A N 1
ATOM 656 C CA . PRO A 1 86 ? 9.617 -3.016 3.562 1 98.5 86 PRO A CA 1
ATOM 657 C C . PRO A 1 86 ? 9.773 -1.648 2.906 1 98.5 86 PRO A C 1
ATOM 659 O O . PRO A 1 86 ? 10.891 -1.265 2.537 1 98.5 86 PRO A O 1
ATOM 662 N N . GLY A 1 87 ? 8.711 -1.021 2.664 1 98.75 87 GLY A N 1
ATOM 663 C CA . GLY A 1 87 ? 8.625 0.392 2.334 1 98.75 87 GLY A CA 1
ATOM 664 C C . GLY A 1 87 ? 7.801 1.188 3.33 1 98.75 87 GLY A C 1
ATOM 665 O O . GLY A 1 87 ? 7.203 0.62 4.246 1 98.75 87 GLY A O 1
ATOM 666 N N . LEU A 1 88 ? 7.887 2.441 3.238 1 98.88 88 LEU A N 1
ATOM 667 C CA . LEU A 1 88 ? 6.98 3.346 3.939 1 98.88 88 LEU A CA 1
ATOM 668 C C . LEU A 1 88 ? 5.98 3.969 2.973 1 98.88 88 LEU A C 1
ATOM 670 O O . LEU A 1 88 ? 6.367 4.504 1.931 1 98.88 88 LEU A O 1
ATOM 674 N N . TYR A 1 89 ? 4.707 3.816 3.287 1 98.94 89 TYR A N 1
ATOM 675 C CA . TYR A 1 89 ? 3.65 4.332 2.428 1 98.94 89 TYR A CA 1
ATOM 676 C C . TYR A 1 89 ? 2.904 5.477 3.107 1 98.94 89 TYR A C 1
ATOM 678 O O . TYR A 1 89 ? 2.311 5.289 4.172 1 98.94 89 TYR A O 1
ATOM 686 N N . LEU A 1 90 ? 2.963 6.672 2.518 1 98.88 90 LEU A N 1
ATOM 687 C CA . LEU A 1 90 ? 2.215 7.836 2.969 1 98.88 90 LEU A CA 1
ATOM 688 C C . LEU A 1 90 ? 0.781 7.797 2.449 1 98.88 90 LEU A C 1
ATOM 690 O O . LEU A 1 90 ? 0.54 8.039 1.265 1 98.88 90 LEU A O 1
ATOM 694 N N . GLU A 1 91 ? -0.15 7.52 3.291 1 98.75 91 GLU A N 1
ATOM 695 C CA . GLU A 1 91 ? -1.556 7.441 2.906 1 98.75 91 GLU A CA 1
ATOM 696 C C . GLU A 1 91 ? -2.162 8.836 2.748 1 98.75 91 GLU A C 1
ATOM 698 O O . GLU A 1 91 ? -2.938 9.078 1.821 1 98.75 91 GLU A O 1
ATOM 703 N N . ASP A 1 92 ? -1.846 9.656 3.686 1 98.56 92 ASP A N 1
ATOM 704 C CA . ASP A 1 92 ? -2.408 11.008 3.648 1 98.56 92 ASP A CA 1
ATOM 705 C C . ASP A 1 92 ? -1.379 12.047 4.086 1 98.56 92 ASP A C 1
ATOM 707 O O . ASP A 1 92 ? -0.617 11.812 5.027 1 98.56 92 ASP A O 1
ATOM 711 N N . LEU A 1 93 ? -1.414 13.109 3.418 1 98.38 93 LEU A N 1
ATOM 712 C CA . LEU A 1 93 ? -0.694 14.336 3.766 1 98.38 93 LEU A CA 1
ATOM 713 C C . LEU A 1 93 ? -1.598 15.555 3.631 1 98.38 93 LEU A C 1
ATOM 715 O O . LEU A 1 93 ? -2.188 15.781 2.572 1 98.38 93 LEU A O 1
ATOM 719 N N . TYR A 1 94 ? -1.691 16.281 4.734 1 98.38 94 TYR A N 1
ATOM 720 C CA . TYR A 1 94 ? -2.561 17.453 4.699 1 98.38 94 TYR A CA 1
ATOM 721 C C . TYR A 1 94 ? -2.008 18.562 5.574 1 98.38 94 TYR A C 1
ATOM 723 O O . TYR A 1 94 ? -1.524 18.312 6.68 1 98.38 94 TYR A O 1
ATOM 731 N N . VAL A 1 95 ? -1.982 19.703 5.066 1 98 95 VAL A N 1
ATOM 732 C CA . VAL A 1 95 ? -1.737 20.938 5.789 1 98 95 VAL A CA 1
ATOM 733 C C . VAL A 1 95 ? -2.881 21.922 5.535 1 98 95 VAL A C 1
ATOM 735 O O . VAL A 1 95 ? -3.283 22.125 4.391 1 98 95 VAL A O 1
ATOM 738 N N . ASP A 1 96 ? -3.416 22.5 6.598 1 97.75 96 ASP A N 1
ATOM 739 C CA . ASP A 1 96 ? -4.461 23.516 6.457 1 97.75 96 ASP A CA 1
ATOM 740 C C . ASP A 1 96 ? -4.051 24.594 5.453 1 97.75 96 ASP A C 1
ATOM 742 O 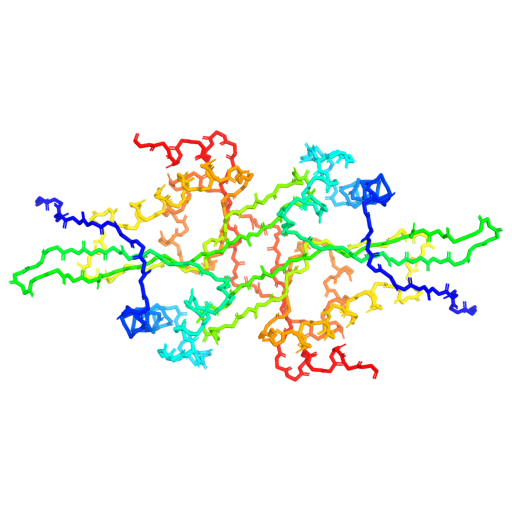O . ASP A 1 96 ? -2.918 25.078 5.484 1 97.75 96 ASP A O 1
ATOM 746 N N . PRO A 1 97 ? -5.02 24.953 4.598 1 96.56 97 PRO A N 1
ATOM 747 C CA . PRO A 1 97 ? -4.703 25.938 3.561 1 96.56 97 PRO A CA 1
ATOM 748 C C . PRO A 1 97 ? -4.086 27.203 4.125 1 96.56 97 PRO A C 1
ATOM 750 O O . PRO A 1 97 ? -3.162 27.766 3.531 1 96.56 97 PRO A O 1
ATOM 753 N N . ALA A 1 98 ? -4.508 27.688 5.238 1 95.12 98 ALA A N 1
ATOM 754 C CA . ALA A 1 98 ? -4.039 28.938 5.84 1 95.12 98 ALA A CA 1
ATOM 755 C C . ALA A 1 98 ? -2.562 28.844 6.219 1 95.12 98 ALA A C 1
ATOM 757 O O . ALA A 1 98 ? -1.907 29.859 6.445 1 95.12 98 ALA A O 1
ATOM 758 N N . TRP A 1 99 ? -2.035 27.656 6.273 1 95.62 99 TRP A N 1
ATOM 759 C CA . TRP A 1 99 ? -0.676 27.469 6.77 1 95.62 99 TRP A CA 1
ATOM 760 C C . TRP A 1 99 ? 0.228 26.906 5.68 1 95.62 99 TRP A C 1
ATOM 762 O O . TRP A 1 99 ? 1.368 26.516 5.945 1 95.62 99 TRP A O 1
ATOM 772 N N . ARG A 1 100 ? -0.269 26.766 4.488 1 94.25 100 ARG A N 1
ATOM 773 C CA . ARG A 1 100 ? 0.539 26.297 3.369 1 94.25 100 ARG A CA 1
ATOM 774 C C . ARG A 1 100 ? 1.521 27.359 2.91 1 94.25 100 ARG A C 1
ATOM 776 O O . ARG A 1 100 ? 1.363 28.531 3.242 1 94.25 100 ARG A O 1
ATOM 783 N N . GLY A 1 101 ? 2.582 26.953 2.291 1 92.69 101 GLY A N 1
ATOM 784 C CA . GLY A 1 101 ? 3.6 27.875 1.826 1 92.69 101 GLY A CA 1
ATOM 785 C C . GLY A 1 101 ? 4.645 28.203 2.879 1 92.69 101 GLY A C 1
ATOM 786 O O . GLY A 1 101 ? 5.551 29 2.643 1 92.69 101 GLY A O 1
ATOM 787 N N . HIS A 1 102 ? 4.555 27.578 4.016 1 94.5 102 HIS A N 1
ATOM 788 C CA . HIS A 1 102 ? 5.488 27.828 5.105 1 94.5 102 HIS A CA 1
ATOM 789 C C . HIS A 1 102 ? 6.426 26.641 5.312 1 94.5 102 HIS A C 1
ATOM 791 O O . HIS A 1 102 ? 7.141 26.578 6.316 1 94.5 102 HIS A O 1
ATOM 797 N N . GLY A 1 103 ? 6.387 25.656 4.473 1 95.31 103 GLY A N 1
ATOM 798 C CA . GLY A 1 103 ? 7.316 24.531 4.516 1 95.31 103 GLY A CA 1
ATOM 799 C C . GLY A 1 103 ? 6.84 23.391 5.391 1 95.31 103 GLY A C 1
ATOM 800 O O . GLY A 1 103 ? 7.582 22.438 5.633 1 95.31 103 GLY A O 1
ATOM 801 N N . LEU A 1 104 ? 5.633 23.422 5.871 1 97.25 104 LEU A N 1
ATOM 802 C CA . LEU A 1 104 ? 5.129 22.406 6.789 1 97.25 104 LEU A CA 1
ATOM 803 C C . LEU A 1 104 ? 4.965 21.062 6.082 1 97.25 104 LEU A C 1
ATOM 805 O O . LEU A 1 104 ? 5.32 20.016 6.633 1 97.25 104 LEU A O 1
ATOM 809 N N . GLY A 1 105 ? 4.41 21.125 4.863 1 96.94 105 GLY A N 1
ATOM 810 C CA . GLY A 1 105 ? 4.297 19.891 4.082 1 96.94 105 GLY A CA 1
ATOM 811 C C . GLY A 1 105 ? 5.637 19.25 3.785 1 96.94 105 GLY A C 1
ATOM 812 O O . GLY A 1 105 ? 5.785 18.031 3.896 1 96.94 105 GLY A O 1
ATOM 813 N N . LYS A 1 106 ? 6.57 20.094 3.426 1 97 106 LYS A N 1
ATOM 814 C CA . LYS A 1 106 ? 7.93 19.625 3.176 1 97 106 LYS A CA 1
ATOM 815 C C . LYS A 1 106 ? 8.531 18.984 4.43 1 97 106 LYS A C 1
ATOM 817 O O . LYS A 1 106 ? 9.172 17.938 4.355 1 97 106 LYS A O 1
ATOM 822 N N . ALA A 1 107 ? 8.328 19.609 5.57 1 97.69 107 ALA A N 1
ATOM 823 C CA . ALA A 1 107 ? 8.852 19.094 6.832 1 97.69 107 ALA A CA 1
ATOM 824 C C . ALA A 1 107 ? 8.281 17.719 7.145 1 97.69 107 ALA A C 1
ATOM 826 O O . ALA A 1 107 ? 9.008 16.828 7.586 1 97.69 107 ALA A O 1
ATOM 827 N N . LEU A 1 108 ? 6.996 17.531 6.93 1 98.5 108 LEU A N 1
ATOM 828 C CA . LEU A 1 108 ? 6.352 16.234 7.164 1 98.5 108 LEU A CA 1
ATOM 829 C C . LEU A 1 108 ? 6.91 15.172 6.23 1 98.5 108 LEU A C 1
ATOM 831 O O . LEU A 1 108 ? 7.23 14.07 6.668 1 98.5 108 LEU A O 1
ATOM 835 N N . LEU A 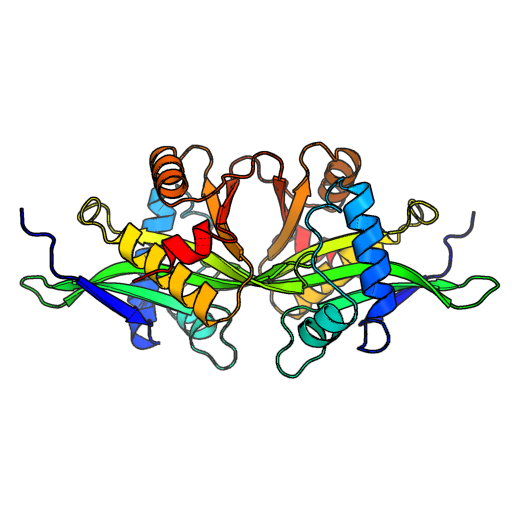1 109 ? 7.023 15.531 4.973 1 98.5 109 LEU A N 1
ATOM 836 C CA . LEU A 1 109 ? 7.523 14.594 3.977 1 98.5 109 LEU A CA 1
ATOM 837 C C . LEU A 1 109 ? 8.961 14.18 4.289 1 98.5 109 LEU A C 1
ATOM 839 O O . LEU A 1 109 ? 9.297 13 4.223 1 98.5 109 LEU A O 1
ATOM 843 N N . LYS A 1 110 ? 9.781 15.125 4.594 1 98.56 110 LYS A N 1
ATOM 844 C CA . LYS A 1 110 ? 11.172 14.852 4.941 1 98.56 110 LYS A CA 1
ATOM 845 C C . LYS A 1 110 ? 11.273 13.984 6.191 1 98.56 110 LYS A C 1
ATOM 847 O O . LYS A 1 110 ? 12.109 13.086 6.262 1 98.56 110 LYS A O 1
ATOM 852 N N . HIS A 1 111 ? 10.484 14.305 7.148 1 98.69 111 HIS A N 1
ATOM 853 C CA . HIS A 1 111 ? 10.445 13.5 8.367 1 98.69 111 HIS A CA 1
ATOM 854 C C . HIS A 1 111 ? 10.156 12.039 8.055 1 98.69 111 HIS A C 1
ATOM 856 O O . HIS A 1 111 ? 10.828 11.141 8.57 1 98.69 111 HIS A O 1
ATOM 862 N N . LEU A 1 112 ? 9.203 11.789 7.199 1 98.88 112 LEU A N 1
ATOM 863 C CA . LEU A 1 112 ? 8.82 10.422 6.871 1 98.88 112 LEU A CA 1
ATOM 864 C C . LEU A 1 112 ? 9.883 9.75 6.012 1 98.88 112 LEU A C 1
ATOM 866 O O . LEU A 1 112 ? 10.117 8.539 6.125 1 98.88 112 LEU A O 1
ATOM 870 N N . ALA A 1 113 ? 10.477 10.516 5.133 1 98.88 113 ALA A N 1
ATOM 871 C CA . ALA A 1 113 ? 11.602 9.969 4.371 1 98.88 113 ALA A CA 1
ATOM 872 C C . ALA A 1 113 ? 12.727 9.531 5.301 1 98.88 113 ALA A C 1
ATOM 874 O O . ALA A 1 113 ? 13.305 8.453 5.121 1 98.88 113 ALA A O 1
ATOM 875 N N . ALA A 1 114 ? 13.055 10.383 6.258 1 98.81 114 ALA A N 1
ATOM 876 C CA . ALA A 1 114 ? 14.078 10.031 7.242 1 98.81 114 ALA A CA 1
ATOM 877 C C . ALA A 1 114 ? 13.695 8.773 8.008 1 98.81 114 ALA A C 1
ATOM 879 O O . ALA A 1 114 ? 14.547 7.918 8.273 1 98.81 114 ALA A O 1
ATOM 880 N N . LEU A 1 115 ? 12.469 8.648 8.391 1 98.75 115 LEU A N 1
ATOM 881 C CA . LEU A 1 115 ? 11.961 7.469 9.078 1 98.75 115 LEU A CA 1
ATOM 882 C C . LEU A 1 115 ? 12.102 6.227 8.203 1 98.75 115 LEU A C 1
ATOM 884 O O . LEU A 1 115 ? 12.469 5.156 8.688 1 98.75 115 LEU A O 1
ATOM 888 N N . ALA A 1 116 ? 11.75 6.363 6.898 1 98.81 116 ALA A N 1
ATOM 889 C CA . ALA A 1 116 ? 11.898 5.262 5.949 1 98.81 116 ALA A CA 1
ATOM 890 C C . ALA A 1 116 ? 13.336 4.766 5.91 1 98.81 116 ALA A C 1
ATOM 892 O O . ALA A 1 116 ? 13.586 3.559 5.961 1 98.81 116 ALA A O 1
ATOM 893 N N . VAL A 1 117 ? 14.25 5.699 5.824 1 98.56 117 VAL A N 1
ATOM 894 C CA . VAL A 1 117 ? 15.664 5.348 5.797 1 98.56 117 VAL A CA 1
ATOM 895 C C . VAL A 1 117 ? 16.047 4.664 7.105 1 98.56 117 VAL A C 1
ATOM 897 O O . VAL A 1 117 ? 16.703 3.613 7.098 1 98.56 117 VAL A O 1
ATOM 900 N N . GLU A 1 118 ? 15.672 5.234 8.219 1 98.31 118 GLU A N 1
ATOM 901 C CA . GLU A 1 118 ? 15.977 4.699 9.547 1 98.31 118 GLU A CA 1
ATOM 902 C C . GLU A 1 118 ? 15.469 3.27 9.695 1 98.31 118 GLU A C 1
ATOM 904 O O . GLU A 1 118 ? 16.125 2.432 10.312 1 98.31 118 GLU A O 1
ATOM 909 N N . ARG A 1 119 ? 14.312 3.008 9.086 1 97.88 119 ARG A N 1
ATOM 910 C CA . ARG A 1 119 ? 13.656 1.716 9.258 1 97.88 119 ARG A CA 1
ATOM 911 C C . ARG A 1 119 ? 14.078 0.735 8.172 1 97.88 119 ARG A C 1
ATOM 913 O O . ARG A 1 119 ? 13.477 -0.331 8.023 1 97.88 119 ARG A O 1
ATOM 920 N N . GLY A 1 120 ? 15.016 1.106 7.336 1 97.06 120 GLY A N 1
ATOM 921 C CA . GLY A 1 120 ? 15.547 0.208 6.324 1 97.06 120 GLY A CA 1
ATOM 922 C C . GLY A 1 120 ? 14.602 -0.005 5.156 1 97.06 120 GLY A C 1
ATOM 923 O O . GLY A 1 120 ? 14.664 -1.035 4.484 1 97.06 120 GLY A O 1
ATOM 924 N N . CYS A 1 121 ? 13.719 0.922 4.922 1 98.38 121 CYS A N 1
ATOM 925 C CA . CYS A 1 121 ? 12.781 0.838 3.812 1 98.38 121 CYS A CA 1
ATOM 926 C C . CYS A 1 121 ? 13.492 1.033 2.479 1 98.38 121 CYS A C 1
ATOM 928 O O . CYS A 1 121 ? 14.391 1.867 2.367 1 98.38 121 CYS A O 1
ATOM 930 N N . GLY A 1 122 ? 13.023 0.285 1.507 1 97.88 122 GLY A N 1
ATOM 931 C CA . GLY A 1 122 ? 13.609 0.399 0.178 1 97.88 122 GLY A CA 1
ATOM 932 C C . GLY A 1 122 ? 12.961 1.479 -0.666 1 97.88 122 GLY A C 1
ATOM 933 O O . GLY A 1 122 ? 13.523 1.908 -1.675 1 97.88 122 GLY A O 1
ATOM 934 N N . ARG A 1 123 ? 11.766 1.82 -0.282 1 98.56 123 ARG A N 1
ATOM 935 C CA . ARG A 1 123 ? 10.977 2.807 -1.017 1 98.56 123 ARG A CA 1
ATOM 936 C C . ARG A 1 123 ? 10.141 3.658 -0.067 1 98.56 123 ARG A C 1
ATOM 938 O O . ARG A 1 123 ? 9.758 3.199 1.01 1 98.56 123 ARG A O 1
ATOM 945 N N . PHE A 1 124 ? 10.008 4.906 -0.425 1 98.88 124 PHE A N 1
ATOM 946 C CA . PHE A 1 124 ? 8.984 5.797 0.103 1 98.88 124 PHE A CA 1
ATOM 947 C C . PHE A 1 124 ? 7.941 6.117 -0.965 1 98.88 124 PHE A C 1
ATOM 949 O O . PHE A 1 124 ? 8.273 6.684 -2.01 1 98.88 124 PHE A O 1
ATOM 956 N N . GLU A 1 125 ? 6.613 5.711 -0.691 1 98.88 125 GLU A N 1
ATOM 957 C CA . GLU A 1 125 ? 5.605 5.734 -1.749 1 98.88 125 GLU A CA 1
ATOM 958 C C . GLU A 1 125 ? 4.305 6.363 -1.259 1 98.88 125 GLU A C 1
ATOM 960 O O . GLU A 1 125 ? 4.031 6.375 -0.057 1 98.88 125 GLU A O 1
ATOM 965 N N . TRP A 1 126 ? 3.549 6.926 -2.121 1 98.62 126 TRP A N 1
ATOM 966 C CA . TRP A 1 126 ? 2.189 7.41 -1.906 1 98.62 126 TRP A CA 1
ATOM 967 C C . TRP A 1 126 ? 1.452 7.566 -3.232 1 98.62 126 TRP A C 1
ATOM 969 O O . TRP A 1 126 ? 1.987 7.23 -4.289 1 98.62 126 TRP A O 1
ATOM 979 N N . SER A 1 127 ? 0.185 7.898 -3.197 1 97.94 127 SER A N 1
ATOM 980 C CA . SER A 1 127 ? -0.607 8.203 -4.383 1 97.94 127 SER A CA 1
ATOM 981 C C . SER A 1 127 ? -1.095 9.648 -4.367 1 97.94 127 SER A C 1
ATOM 983 O O . SER A 1 127 ? -1.235 10.25 -3.303 1 97.94 127 SER A O 1
ATOM 985 N N . VAL A 1 128 ? -1.258 10.172 -5.523 1 97.31 128 VAL A N 1
ATOM 986 C CA . VAL A 1 128 ? -1.745 11.531 -5.695 1 97.31 128 VAL A CA 1
ATOM 987 C C . VAL A 1 128 ? -2.818 11.562 -6.781 1 97.31 128 VAL A C 1
ATOM 989 O O . VAL A 1 128 ? -2.721 10.852 -7.781 1 97.31 128 VAL A O 1
ATOM 992 N N . LEU A 1 129 ? -3.818 12.328 -6.547 1 96.62 129 LEU A N 1
ATOM 993 C CA . LEU A 1 129 ? -4.836 12.523 -7.574 1 96.62 129 LEU A CA 1
ATOM 994 C C . LEU A 1 129 ? -4.242 13.195 -8.805 1 96.62 129 LEU A C 1
ATOM 996 O O . LEU A 1 129 ? -3.498 14.172 -8.688 1 96.62 129 LEU A O 1
ATOM 1000 N N . ASP A 1 130 ? -4.633 12.719 -9.984 1 94.62 130 ASP A N 1
ATOM 1001 C CA . ASP A 1 130 ? -3.967 13.141 -11.211 1 94.62 130 ASP A CA 1
ATOM 1002 C C . ASP A 1 130 ? -4.324 14.586 -11.562 1 94.62 130 ASP A C 1
ATOM 1004 O O . ASP A 1 130 ? -3.584 15.258 -12.281 1 94.62 130 ASP A O 1
ATOM 1008 N N . TRP A 1 131 ? -5.438 15.164 -11.117 1 95.38 131 TRP A N 1
ATOM 1009 C CA . TRP A 1 131 ? -5.836 16.547 -11.414 1 95.38 131 TRP A CA 1
ATOM 1010 C C . TRP A 1 131 ? -5.109 17.531 -10.492 1 95.38 131 TRP A C 1
ATOM 1012 O O . TRP A 1 131 ? -5.141 18.734 -10.727 1 95.38 131 TRP A O 1
ATOM 1022 N N . ASN A 1 132 ? -4.527 17.016 -9.367 1 94.31 132 ASN A N 1
ATOM 1023 C CA . ASN A 1 132 ? -3.895 17.859 -8.359 1 94.31 132 ASN A CA 1
ATOM 1024 C C . ASN A 1 132 ? -2.488 18.281 -8.773 1 94.31 132 ASN A C 1
ATOM 1026 O O . ASN A 1 132 ? -1.508 17.906 -8.125 1 94.31 132 ASN A O 1
ATOM 1030 N N . GLN A 1 133 ? -2.369 19.141 -9.719 1 95.38 133 GLN A N 1
ATOM 1031 C CA . GLN A 1 133 ? -1.097 19.516 -10.32 1 95.38 133 GLN A CA 1
ATOM 1032 C C . GLN A 1 133 ? -0.171 20.172 -9.297 1 95.38 133 GLN A C 1
ATOM 1034 O O . GLN A 1 133 ? 1.031 19.891 -9.281 1 95.38 133 GLN A O 1
ATOM 1039 N N . PRO A 1 134 ? -0.666 21.062 -8.43 1 92.69 134 PRO A N 1
ATOM 1040 C CA . PRO A 1 134 ? 0.219 21.641 -7.422 1 92.69 134 PRO A CA 1
ATOM 1041 C C . PRO A 1 134 ? 0.91 20.594 -6.559 1 92.69 134 PRO A C 1
ATOM 1043 O O . PRO A 1 134 ? 2.102 20.719 -6.266 1 92.69 134 PRO A O 1
ATOM 1046 N N . SER A 1 135 ? 0.173 19.562 -6.148 1 94.88 135 SER A N 1
ATOM 1047 C CA . SER A 1 135 ? 0.773 18.484 -5.367 1 94.88 135 SER A CA 1
ATOM 1048 C C . SER A 1 135 ? 1.794 17.703 -6.191 1 94.88 135 SER A C 1
ATOM 1050 O O . SER A 1 135 ? 2.869 17.375 -5.695 1 94.88 135 SER A O 1
ATOM 1052 N N . ILE A 1 136 ? 1.47 17.422 -7.402 1 96.56 136 ILE A N 1
ATOM 1053 C CA . ILE A 1 136 ? 2.359 16.672 -8.289 1 96.56 136 ILE A CA 1
ATOM 1054 C C . ILE A 1 136 ? 3.672 17.438 -8.453 1 96.56 136 ILE A C 1
ATOM 1056 O O . ILE A 1 136 ? 4.754 16.859 -8.297 1 96.56 136 ILE A O 1
ATOM 1060 N N . ASP A 1 137 ? 3.594 18.75 -8.742 1 96.06 137 ASP A N 1
ATOM 1061 C CA . ASP A 1 137 ? 4.781 19.594 -8.867 1 96.06 137 ASP A CA 1
ATOM 1062 C C . ASP A 1 137 ? 5.613 19.562 -7.586 1 96.06 137 ASP A C 1
ATOM 1064 O O . ASP A 1 137 ? 6.84 19.453 -7.645 1 96.06 137 ASP A O 1
ATOM 1068 N N . PHE A 1 138 ? 4.906 19.688 -6.48 1 96.06 138 PHE A N 1
ATOM 1069 C CA . PHE A 1 138 ? 5.547 19.656 -5.172 1 96.06 138 PHE A CA 1
ATOM 1070 C C . PHE A 1 138 ? 6.316 18.359 -4.977 1 96.06 138 PHE A C 1
ATOM 1072 O O . PHE A 1 138 ? 7.488 18.375 -4.594 1 96.06 138 PHE A O 1
ATOM 1079 N N . TYR A 1 139 ? 5.711 17.203 -5.258 1 97.81 139 TYR A N 1
ATOM 1080 C CA . TYR A 1 139 ? 6.324 15.898 -5.039 1 97.81 139 TYR A CA 1
ATOM 1081 C C . TYR A 1 139 ? 7.512 15.688 -5.969 1 97.81 139 TYR A C 1
ATOM 1083 O O . TYR A 1 139 ? 8.547 15.164 -5.559 1 97.81 139 TYR A O 1
ATOM 1091 N N . GLU A 1 140 ? 7.344 16.078 -7.207 1 97.56 140 GLU A N 1
ATOM 1092 C CA . GLU A 1 140 ? 8.453 15.977 -8.148 1 97.56 140 GLU A CA 1
ATOM 1093 C C . GLU A 1 140 ? 9.641 16.812 -7.695 1 97.56 140 GLU A C 1
ATOM 1095 O O . GLU A 1 140 ? 10.789 16.375 -7.805 1 97.56 140 GLU A O 1
ATOM 1100 N N . ALA A 1 141 ? 9.359 18 -7.176 1 96.12 141 ALA A N 1
ATOM 1101 C CA . ALA A 1 141 ? 10.406 18.875 -6.66 1 96.12 141 ALA A CA 1
ATOM 1102 C C . ALA A 1 141 ? 11.125 18.234 -5.473 1 96.12 141 ALA A C 1
ATOM 1104 O O . ALA A 1 141 ? 12.289 18.531 -5.211 1 96.12 141 ALA A O 1
ATOM 1105 N N . MET A 1 142 ? 10.469 17.359 -4.777 1 96.44 142 MET A N 1
ATOM 1106 C CA . MET A 1 142 ? 11.031 16.688 -3.613 1 96.44 142 MET A CA 1
ATOM 1107 C C . MET A 1 142 ? 11.773 15.422 -4.023 1 96.44 142 MET A C 1
ATOM 1109 O O . MET A 1 142 ? 12.258 14.68 -3.17 1 96.44 142 MET A O 1
ATOM 1113 N N . GLY A 1 143 ? 11.789 15.07 -5.336 1 97.38 143 GLY A N 1
ATOM 1114 C CA . GLY A 1 143 ? 12.57 13.945 -5.824 1 97.38 143 GLY A CA 1
ATOM 1115 C C . GLY A 1 143 ? 11.734 12.719 -6.113 1 97.38 143 GLY A C 1
ATOM 1116 O O . GLY A 1 143 ? 12.273 11.641 -6.375 1 97.38 143 GLY A O 1
ATOM 1117 N N . ALA A 1 144 ? 10.453 12.891 -6.094 1 98.31 144 ALA A N 1
ATOM 1118 C CA . ALA A 1 144 ? 9.586 11.75 -6.371 1 98.31 144 ALA A CA 1
ATOM 1119 C C . ALA A 1 144 ? 9.414 11.539 -7.871 1 98.31 144 ALA A C 1
ATOM 1121 O O . ALA A 1 144 ? 9.305 12.508 -8.633 1 98.31 144 ALA A O 1
ATOM 1122 N N . ASP A 1 145 ? 9.438 10.281 -8.25 1 97.88 145 ASP A N 1
ATOM 1123 C CA . ASP A 1 145 ? 8.906 9.906 -9.555 1 97.88 145 ASP A CA 1
ATOM 1124 C C . ASP A 1 145 ? 7.391 9.719 -9.5 1 97.88 145 ASP A C 1
ATOM 1126 O O . ASP A 1 145 ? 6.867 9.141 -8.547 1 97.88 145 ASP A O 1
ATOM 1130 N N . VAL A 1 146 ? 6.695 10.234 -10.461 1 96.75 146 VAL A N 1
ATOM 1131 C CA . VAL A 1 146 ? 5.281 9.93 -10.656 1 96.75 146 VAL A CA 1
ATOM 1132 C C . VAL A 1 146 ? 5.121 8.867 -11.742 1 96.75 146 VAL A C 1
ATOM 1134 O O . VAL A 1 146 ? 5.387 9.125 -12.914 1 96.75 146 VAL A O 1
ATOM 1137 N N . LEU A 1 147 ? 4.672 7.648 -11.344 1 95.25 147 LEU A N 1
ATOM 1138 C CA . LEU A 1 147 ? 4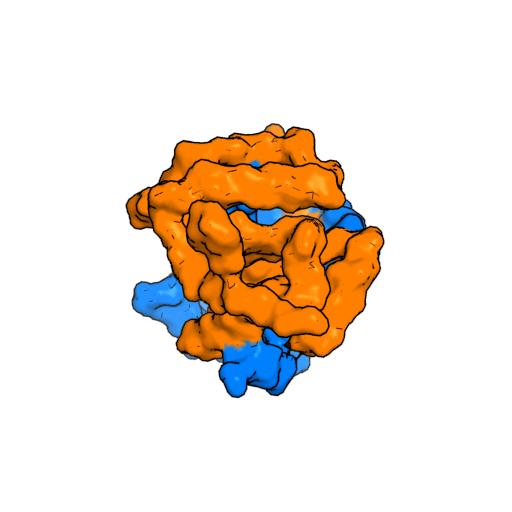.707 6.473 -12.211 1 95.25 147 LEU A CA 1
ATOM 1139 C C . LEU A 1 147 ? 3.48 6.426 -13.117 1 95.25 147 LEU A C 1
ATOM 1141 O O . LEU A 1 147 ? 2.365 6.195 -12.641 1 95.25 147 LEU A O 1
ATOM 1145 N N . PRO A 1 148 ? 3.674 6.613 -14.414 1 91.06 148 PRO A N 1
ATOM 1146 C CA . PRO A 1 148 ? 2.531 6.719 -15.32 1 91.06 148 PRO A CA 1
ATOM 1147 C C . PRO A 1 148 ? 1.959 5.355 -15.711 1 91.06 148 PRO A C 1
ATOM 1149 O O . PRO A 1 148 ? 0.816 5.27 -16.172 1 91.06 148 PRO A O 1
ATOM 1152 N N . ASP A 1 149 ? 2.674 4.309 -15.492 1 93.19 149 ASP A N 1
ATOM 1153 C CA . ASP A 1 149 ? 2.357 3.053 -16.172 1 93.19 149 ASP A CA 1
ATOM 1154 C C . ASP A 1 149 ? 1.532 2.141 -15.258 1 93.19 149 ASP A C 1
ATOM 1156 O O . ASP A 1 149 ? 1.104 1.063 -15.68 1 93.19 149 ASP A O 1
ATOM 1160 N N . TRP A 1 150 ? 1.313 2.572 -14.023 1 95.19 150 TRP A N 1
ATOM 1161 C CA . TRP A 1 150 ? 0.625 1.7 -13.078 1 95.19 150 TRP A CA 1
ATOM 1162 C C . TRP A 1 150 ? -0.766 2.236 -12.758 1 95.19 150 TRP A C 1
ATOM 1164 O O . TRP A 1 150 ? -0.945 3.441 -12.57 1 95.19 150 TRP A O 1
ATOM 1174 N N . ARG A 1 151 ? -1.681 1.311 -12.656 1 96.44 151 ARG A N 1
ATOM 1175 C CA . ARG A 1 151 ? -3.041 1.642 -12.25 1 96.44 151 ARG A CA 1
ATOM 1176 C C . ARG A 1 151 ? -3.424 0.896 -10.977 1 96.44 151 ARG A C 1
ATOM 1178 O O . ARG A 1 151 ? -3.107 -0.286 -10.82 1 96.44 151 ARG A O 1
ATOM 1185 N N . ILE A 1 152 ? -4.102 1.62 -10.156 1 97.56 152 ILE A N 1
ATOM 1186 C CA . ILE A 1 152 ? -4.566 1.023 -8.906 1 97.56 152 ILE A CA 1
ATOM 1187 C C . ILE A 1 152 ? -5.863 0.253 -9.156 1 97.56 152 ILE A C 1
ATOM 1189 O O . ILE A 1 152 ? -6.762 0.744 -9.836 1 97.56 152 ILE A O 1
ATOM 1193 N N . CYS A 1 153 ? -5.957 -0.959 -8.703 1 98.5 153 CYS A N 1
ATOM 1194 C CA . CYS A 1 153 ? -7.164 -1.778 -8.672 1 98.5 153 CYS A CA 1
ATOM 1195 C C . CYS A 1 153 ? -7.707 -1.894 -7.258 1 98.5 153 CYS A C 1
ATOM 1197 O O . CYS A 1 153 ? -6.941 -1.999 -6.297 1 98.5 153 CYS A O 1
ATOM 1199 N N . ARG A 1 154 ? -9.062 -1.854 -7.23 1 98.69 154 ARG A N 1
ATOM 1200 C CA . ARG A 1 154 ? -9.68 -1.902 -5.906 1 98.69 154 ARG A CA 1
ATOM 1201 C C . ARG A 1 154 ? -10.984 -2.691 -5.93 1 98.69 154 ARG A C 1
ATOM 1203 O O . ARG A 1 154 ? -11.773 -2.559 -6.867 1 98.69 154 ARG A O 1
ATOM 1210 N N . VAL A 1 155 ? -11.156 -3.568 -4.953 1 98.62 155 VAL A N 1
ATOM 1211 C CA . VAL A 1 155 ? -12.422 -4.254 -4.707 1 98.62 155 VAL A CA 1
ATOM 1212 C C . VAL A 1 155 ? -12.938 -3.898 -3.312 1 98.62 155 VAL A C 1
ATOM 1214 O O . VAL A 1 155 ? -12.195 -3.986 -2.33 1 98.62 155 VAL A O 1
ATOM 1217 N N . THR A 1 156 ? -14.195 -3.445 -3.162 1 98 156 THR A N 1
ATOM 1218 C CA . THR A 1 156 ? -14.758 -2.992 -1.896 1 98 156 THR A CA 1
ATOM 1219 C C . THR A 1 156 ? -16.203 -3.445 -1.753 1 98 156 THR A C 1
ATOM 1221 O O . THR A 1 156 ? -16.812 -3.922 -2.715 1 98 156 THR A O 1
ATOM 1224 N N . GLY A 1 157 ? -16.734 -3.314 -0.552 1 96.81 157 GLY A N 1
ATOM 1225 C CA . GLY A 1 157 ? -18.156 -3.512 -0.282 1 96.81 157 GLY A CA 1
ATOM 1226 C C . GLY A 1 157 ? -18.672 -4.859 -0.751 1 96.81 157 GLY A C 1
ATOM 1227 O O . GLY A 1 157 ? -18.078 -5.895 -0.445 1 96.81 157 GLY A O 1
ATOM 1228 N N . GLU A 1 158 ? -19.797 -4.805 -1.462 1 97.12 158 GLU A N 1
ATOM 1229 C CA . GLU A 1 158 ? -20.469 -6.02 -1.909 1 97.12 158 GLU A CA 1
ATOM 1230 C C . GLU A 1 158 ? -19.578 -6.816 -2.865 1 97.12 158 GLU A C 1
ATOM 1232 O O . GLU A 1 158 ? -19.594 -8.047 -2.846 1 97.12 158 GLU A O 1
ATOM 1237 N N . ALA A 1 159 ? -18.891 -6.078 -3.689 1 97.94 159 ALA A N 1
ATOM 1238 C CA . ALA A 1 159 ? -18 -6.762 -4.633 1 97.94 159 ALA A CA 1
ATOM 1239 C C . ALA A 1 159 ? -16.953 -7.578 -3.896 1 97.94 159 ALA A C 1
ATOM 1241 O O . ALA A 1 159 ? -16.609 -8.688 -4.316 1 97.94 159 ALA A O 1
ATOM 1242 N N . LEU A 1 160 ? -16.422 -7 -2.82 1 98.5 160 LEU A N 1
ATOM 1243 C CA . LEU A 1 160 ? -15.422 -7.715 -2.027 1 98.5 160 LEU A CA 1
ATOM 1244 C C . LEU A 1 160 ? -16.031 -8.938 -1.356 1 98.5 160 LEU A C 1
ATOM 1246 O O . LEU A 1 160 ? -15.453 -10.023 -1.374 1 98.5 160 LEU A O 1
ATOM 1250 N N . ASP A 1 161 ? -17.219 -8.773 -0.788 1 98.06 161 ASP A N 1
ATOM 1251 C CA . ASP A 1 161 ? -17.922 -9.891 -0.164 1 98.06 161 ASP A CA 1
ATOM 1252 C C . ASP A 1 161 ? -18.156 -11.016 -1.169 1 98.06 161 ASP A C 1
ATOM 1254 O O . ASP A 1 161 ? -17.953 -12.188 -0.857 1 98.06 161 ASP A O 1
ATOM 1258 N N . LYS A 1 162 ? -18.562 -10.641 -2.344 1 98 162 LYS A N 1
ATOM 1259 C CA . LYS A 1 162 ? -18.859 -11.617 -3.391 1 98 162 LYS A CA 1
ATOM 1260 C C . LYS A 1 162 ? -17.594 -12.328 -3.848 1 98 162 LYS A C 1
ATOM 1262 O O . LYS A 1 162 ? -17.578 -13.555 -4 1 98 162 LYS A O 1
ATOM 1267 N N . LEU A 1 163 ? -16.531 -11.547 -4.059 1 97.88 163 LEU A N 1
ATOM 1268 C CA . LEU A 1 163 ? -15.273 -12.133 -4.512 1 97.88 163 LEU A CA 1
ATOM 1269 C C . LEU A 1 163 ? -14.727 -13.109 -3.48 1 97.88 163 LEU A C 1
ATOM 1271 O O . LEU A 1 163 ? -14.164 -14.148 -3.842 1 97.88 163 LEU A O 1
ATOM 1275 N N . GLY A 1 164 ? -14.867 -12.75 -2.217 1 97.38 164 GLY A N 1
ATOM 1276 C CA . GLY A 1 164 ? -14.32 -13.562 -1.142 1 97.38 164 GLY A CA 1
ATOM 1277 C C . GLY A 1 164 ? -15.227 -14.711 -0.743 1 97.38 164 GLY A C 1
ATOM 1278 O O . GLY A 1 164 ? -14.867 -15.523 0.114 1 97.38 164 GLY A O 1
ATOM 1279 N N . ALA A 1 165 ? -16.422 -14.758 -1.329 1 92.19 165 ALA A N 1
ATOM 1280 C CA . ALA A 1 165 ? -17.391 -15.773 -0.958 1 92.19 165 ALA A CA 1
ATOM 1281 C C . ALA A 1 165 ? -17.016 -17.141 -1.533 1 92.19 165 ALA A C 1
ATOM 1283 O O . ALA A 1 165 ? -16.5 -17.219 -2.65 1 92.19 165 ALA A O 1
ATOM 1284 N N . LYS A 1 166 ? -16.828 -18.25 -0.737 1 72.81 166 LYS A N 1
ATOM 1285 C CA . LYS A 1 166 ? -16.547 -19.625 -1.085 1 72.81 166 LYS A CA 1
ATOM 1286 C C . LYS A 1 166 ? -17.625 -20.219 -1.979 1 72.81 166 LYS A C 1
ATOM 1288 O O . LYS A 1 166 ? -18.797 -19.844 -1.862 1 72.81 166 LYS A O 1
ATOM 1293 N N . MET B 1 1 ? -11.047 -30.516 -21.047 1 47.34 1 MET B N 1
ATOM 1294 C CA . MET B 1 1 ? -9.945 -31.125 -20.312 1 47.34 1 MET B CA 1
ATOM 1295 C C . MET B 1 1 ? -10.078 -30.844 -18.812 1 47.34 1 MET B C 1
ATOM 1297 O O . MET B 1 1 ? -10.547 -29.781 -18.422 1 47.34 1 MET B O 1
ATOM 1301 N N . SER B 1 2 ? -9.984 -31.828 -17.984 1 56.91 2 SER B N 1
ATOM 1302 C CA . SER B 1 2 ? -10.312 -31.75 -16.562 1 56.91 2 SER B CA 1
ATOM 1303 C C . SER B 1 2 ? -9.445 -30.719 -15.859 1 56.91 2 SER B C 1
ATOM 1305 O O . SER B 1 2 ? -8.297 -30.484 -16.25 1 56.91 2 SER B O 1
ATOM 1307 N N . LYS B 1 3 ? -9.984 -29.625 -15.266 1 70.5 3 LYS B N 1
ATOM 1308 C CA . LYS B 1 3 ? -9.211 -28.656 -14.492 1 70.5 3 LYS B CA 1
ATOM 1309 C C . LYS B 1 3 ? -8.219 -29.375 -13.578 1 70.5 3 LYS B C 1
ATOM 1311 O O . LYS B 1 3 ? -8.586 -30.266 -12.82 1 70.5 3 LYS B O 1
ATOM 1316 N N . PRO B 1 4 ? -6.883 -29.141 -13.844 1 81.31 4 PRO B N 1
ATOM 1317 C CA . PRO B 1 4 ? -5.922 -29.781 -12.945 1 81.31 4 PRO B CA 1
ATOM 1318 C C . PRO B 1 4 ? -6.254 -29.562 -11.469 1 81.31 4 PRO B C 1
ATOM 1320 O O . PRO B 1 4 ? -6.801 -28.531 -11.102 1 81.31 4 PRO B O 1
ATOM 1323 N N . ALA B 1 5 ? -6.094 -30.688 -10.734 1 91.31 5 ALA B N 1
ATOM 1324 C CA . ALA B 1 5 ? -6.227 -30.547 -9.289 1 91.31 5 ALA B CA 1
ATOM 1325 C C . ALA B 1 5 ? -5.152 -29.625 -8.727 1 91.31 5 ALA B C 1
ATOM 1327 O O . ALA B 1 5 ? -3.992 -29.688 -9.141 1 91.31 5 ALA B O 1
ATOM 1328 N N . PHE B 1 6 ? -5.5 -28.609 -8.023 1 96.31 6 PHE B N 1
ATOM 1329 C CA . PHE B 1 6 ? -4.531 -27.719 -7.406 1 96.31 6 PHE B CA 1
ATOM 1330 C C . PHE B 1 6 ? -4.867 -27.484 -5.938 1 96.31 6 PHE B C 1
ATOM 1332 O O . PHE B 1 6 ? -5.969 -27.797 -5.492 1 96.31 6 PHE B O 1
ATOM 1339 N N . THR B 1 7 ? -3.877 -27.062 -5.168 1 97.25 7 THR B N 1
ATOM 1340 C CA . THR B 1 7 ? -4.027 -26.688 -3.766 1 97.25 7 THR B CA 1
ATOM 1341 C C . THR B 1 7 ? -3.389 -25.328 -3.498 1 97.25 7 THR B C 1
ATOM 1343 O O . THR B 1 7 ? -2.398 -24.969 -4.137 1 97.25 7 THR B O 1
ATOM 1346 N N . LEU B 1 8 ? -4 -24.578 -2.641 1 98.44 8 LEU B N 1
ATOM 1347 C CA . LEU B 1 8 ? -3.408 -23.359 -2.1 1 98.44 8 LEU B CA 1
ATOM 1348 C C . LEU B 1 8 ? -2.857 -23.594 -0.698 1 98.44 8 LEU B C 1
ATOM 1350 O O . LEU B 1 8 ? -3.492 -24.266 0.118 1 98.44 8 LEU B O 1
ATOM 1354 N N . ARG B 1 9 ? -1.733 -23.062 -0.466 1 98.44 9 ARG B N 1
ATOM 1355 C CA . ARG B 1 9 ? -1.201 -23.156 0.891 1 98.44 9 ARG B CA 1
ATOM 1356 C C . ARG B 1 9 ? -0.308 -21.953 1.2 1 98.44 9 ARG B C 1
ATOM 1358 O O . ARG B 1 9 ? 0.33 -21.406 0.302 1 98.44 9 ARG B O 1
ATOM 1365 N N . PRO B 1 10 ? -0.255 -21.578 2.518 1 98.75 10 PRO B N 1
ATOM 1366 C CA . PRO B 1 10 ? 0.731 -20.562 2.887 1 98.75 10 PRO B CA 1
ATOM 1367 C C . PRO B 1 10 ? 2.164 -20.984 2.58 1 98.75 10 PRO B C 1
ATOM 1369 O O . PRO B 1 10 ? 2.508 -22.172 2.734 1 98.75 10 PRO B O 1
ATOM 1372 N N . ALA B 1 11 ? 2.957 -20.062 2.105 1 98.88 11 ALA B N 1
ATOM 1373 C CA . ALA B 1 11 ? 4.383 -20.312 1.935 1 98.88 11 ALA B CA 1
ATOM 1374 C C . ALA B 1 11 ? 5.086 -20.438 3.285 1 98.88 11 ALA B C 1
ATOM 1376 O O . ALA B 1 11 ? 4.613 -19.906 4.289 1 98.88 11 ALA B O 1
ATOM 1377 N N . THR B 1 12 ? 6.152 -21.203 3.328 1 98.62 12 THR B N 1
ATOM 1378 C CA . THR B 1 12 ? 7.023 -21.328 4.492 1 98.62 12 THR B CA 1
ATOM 1379 C C . THR B 1 12 ? 8.453 -20.938 4.141 1 98.62 12 THR B C 1
ATOM 1381 O O . THR B 1 12 ? 8.766 -20.672 2.977 1 98.62 12 THR B O 1
ATOM 1384 N N . ALA B 1 13 ? 9.281 -20.859 5.164 1 98.62 13 ALA B N 1
ATOM 1385 C CA . ALA B 1 13 ? 10.68 -20.516 4.945 1 98.62 13 ALA B CA 1
ATOM 1386 C C . ALA B 1 13 ? 11.328 -21.453 3.934 1 98.62 13 ALA B C 1
ATOM 1388 O O . ALA B 1 13 ? 12.195 -21.047 3.16 1 98.62 13 ALA B O 1
ATOM 1389 N N . ALA B 1 14 ? 10.906 -22.672 3.898 1 98.56 14 ALA B N 1
ATOM 1390 C CA . ALA B 1 14 ? 11.469 -23.672 3.004 1 98.56 14 ALA B CA 1
ATOM 1391 C C . ALA B 1 14 ? 11.148 -23.359 1.547 1 98.56 14 ALA B C 1
ATOM 1393 O O . ALA B 1 14 ? 11.758 -23.922 0.633 1 98.56 14 ALA B O 1
ATOM 1394 N N . ASP B 1 15 ? 10.242 -22.453 1.312 1 98.75 15 ASP B N 1
ATOM 1395 C CA . ASP B 1 15 ? 9.812 -22.109 -0.041 1 98.75 15 ASP B CA 1
ATOM 1396 C C . ASP B 1 15 ? 10.555 -20.875 -0.566 1 98.75 15 ASP B C 1
ATOM 1398 O O . ASP B 1 15 ? 10.242 -20.375 -1.646 1 98.75 15 ASP B O 1
ATOM 1402 N N . SER B 1 16 ? 11.523 -20.391 0.152 1 98.81 16 SER B N 1
ATOM 1403 C CA . SER B 1 16 ? 12.148 -19.125 -0.194 1 98.81 16 SER B CA 1
ATOM 1404 C C . SER B 1 16 ? 12.773 -19.172 -1.586 1 98.81 16 SER B C 1
ATOM 1406 O O . SER B 1 16 ? 12.656 -18.219 -2.357 1 98.81 16 SER B O 1
ATOM 1408 N N . GLU B 1 17 ? 13.422 -20.234 -1.931 1 98.81 17 GLU B N 1
ATOM 1409 C CA . GLU B 1 17 ? 14 -20.375 -3.266 1 98.81 17 GLU B CA 1
ATOM 1410 C C . GLU B 1 17 ? 12.906 -20.438 -4.332 1 98.81 17 GLU B C 1
ATOM 1412 O O . GLU B 1 17 ? 13.031 -19.828 -5.391 1 98.81 17 GLU B O 1
ATOM 1417 N N . THR B 1 18 ? 11.891 -21.219 -4.055 1 98.81 18 THR B N 1
ATOM 1418 C CA . THR B 1 18 ? 10.766 -21.328 -4.969 1 98.81 18 THR B CA 1
ATOM 1419 C C . THR B 1 18 ? 10.117 -19.969 -5.207 1 98.81 18 THR B C 1
ATOM 1421 O O . THR B 1 18 ? 9.852 -19.594 -6.352 1 98.81 18 THR B O 1
ATOM 1424 N N . LEU B 1 19 ? 9.867 -19.234 -4.129 1 98.88 19 LEU B N 1
ATOM 1425 C CA . LEU B 1 19 ? 9.297 -17.891 -4.238 1 98.88 19 LEU B CA 1
ATOM 1426 C C . LEU B 1 19 ? 10.188 -16.984 -5.086 1 98.88 19 LEU B C 1
ATOM 1428 O O . LEU B 1 19 ? 9.695 -16.281 -5.965 1 98.88 19 LEU B O 1
ATOM 1432 N N . PHE B 1 20 ? 11.484 -17.078 -4.832 1 98.88 20 PHE B N 1
ATOM 1433 C CA . PHE B 1 20 ? 12.422 -16.25 -5.582 1 98.88 20 PHE B CA 1
ATOM 1434 C C . PHE B 1 20 ? 12.328 -16.547 -7.074 1 98.88 20 PHE B C 1
ATOM 1436 O O . PHE B 1 20 ? 12.266 -15.617 -7.891 1 98.88 20 PHE B O 1
ATOM 1443 N N . ASN B 1 21 ? 12.258 -17.766 -7.438 1 98.81 21 ASN B N 1
ATOM 1444 C CA . ASN B 1 21 ? 12.188 -18.141 -8.844 1 98.81 21 ASN B CA 1
ATOM 1445 C C . ASN B 1 21 ? 10.898 -17.656 -9.5 1 98.81 21 ASN B C 1
ATOM 1447 O O . ASN B 1 21 ? 10.906 -17.219 -10.648 1 98.81 21 ASN B O 1
ATOM 1451 N N . LEU B 1 22 ? 9.828 -17.75 -8.812 1 98.81 22 LEU B N 1
ATOM 1452 C CA . LEU B 1 22 ? 8.555 -17.266 -9.336 1 98.81 22 LEU B CA 1
ATOM 1453 C C . LEU B 1 22 ? 8.547 -15.75 -9.461 1 98.81 22 LEU B C 1
ATOM 1455 O O . LEU B 1 22 ? 7.988 -15.203 -10.414 1 98.81 22 LEU B O 1
ATOM 1459 N N . ILE B 1 23 ? 9.148 -15.07 -8.5 1 98.75 23 ILE B N 1
ATOM 1460 C CA . ILE B 1 23 ? 9.273 -13.617 -8.547 1 98.75 23 ILE B CA 1
ATOM 1461 C C . ILE B 1 23 ? 10.094 -13.211 -9.766 1 98.75 23 ILE B C 1
ATOM 1463 O O . ILE B 1 23 ? 9.742 -12.266 -10.477 1 98.75 23 ILE B O 1
ATOM 1467 N N . LEU B 1 24 ? 11.156 -13.93 -10.016 1 98.62 24 LEU B N 1
ATOM 1468 C CA . LEU B 1 24 ? 11.977 -13.648 -11.188 1 98.62 24 LEU B CA 1
ATOM 1469 C C . LEU B 1 24 ? 11.188 -13.836 -12.477 1 98.62 24 LEU B C 1
ATOM 1471 O O . LEU B 1 24 ? 11.305 -13.047 -13.414 1 98.62 24 LEU B O 1
ATOM 1475 N N . ALA B 1 25 ? 10.422 -14.906 -12.523 1 98.44 25 ALA B N 1
ATOM 1476 C CA . ALA B 1 25 ? 9.586 -15.164 -13.695 1 98.44 25 ALA B CA 1
ATOM 1477 C C . ALA B 1 25 ? 8.578 -14.039 -13.906 1 98.44 25 ALA B C 1
ATOM 1479 O O . ALA B 1 25 ? 8.352 -13.602 -15.039 1 98.44 25 ALA B O 1
ATOM 1480 N N . LEU B 1 26 ? 8.023 -13.555 -12.828 1 98.12 26 LEU B N 1
ATOM 1481 C CA . LEU B 1 26 ? 7.109 -12.422 -12.891 1 98.12 26 LEU B CA 1
ATOM 1482 C C . LEU B 1 26 ? 7.824 -11.18 -13.422 1 98.12 26 LEU B C 1
ATOM 1484 O O . LEU B 1 26 ? 7.312 -10.5 -14.312 1 98.12 26 LEU B O 1
ATOM 1488 N N . ALA B 1 27 ? 8.945 -10.906 -12.828 1 98.19 27 ALA B N 1
ATOM 1489 C CA . ALA B 1 27 ? 9.719 -9.742 -13.25 1 98.19 27 ALA B CA 1
ATOM 1490 C C . ALA B 1 27 ? 10.031 -9.797 -14.742 1 98.19 27 ALA B C 1
ATOM 1492 O O . ALA B 1 27 ? 9.977 -8.781 -15.43 1 98.19 27 ALA B O 1
ATOM 1493 N N . GLU B 1 28 ? 10.391 -10.961 -15.227 1 97.75 28 GLU B N 1
ATOM 1494 C CA . GLU B 1 28 ? 10.664 -11.148 -16.641 1 97.75 28 GLU B CA 1
ATOM 1495 C C . GLU B 1 28 ? 9.422 -10.844 -17.484 1 97.75 28 GLU B C 1
ATOM 1497 O O . GLU B 1 28 ? 9.5 -10.109 -18.484 1 97.75 28 GLU B O 1
ATOM 1502 N N . TYR B 1 29 ? 8.352 -11.391 -17.125 1 95.56 29 TYR B N 1
ATOM 1503 C CA . TYR B 1 29 ? 7.098 -11.156 -17.828 1 95.56 29 TYR B 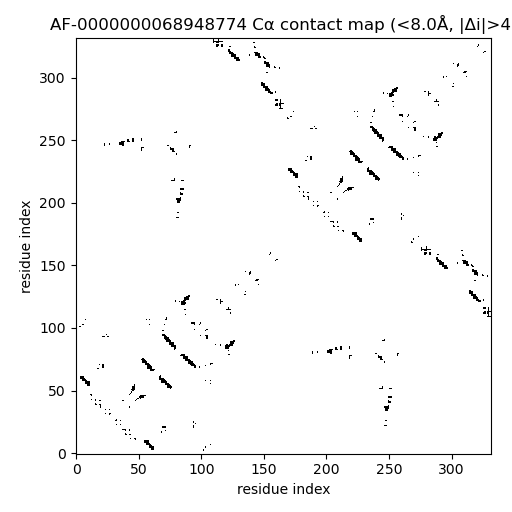CA 1
ATOM 1504 C C . TYR B 1 29 ? 6.773 -9.664 -17.891 1 95.56 29 TYR B C 1
ATOM 1506 O O . TYR B 1 29 ? 6.34 -9.156 -18.922 1 95.56 29 TYR B O 1
ATOM 1514 N N . GLU B 1 30 ? 7.027 -8.953 -16.75 1 95.06 30 GLU B N 1
ATOM 1515 C CA . GLU B 1 30 ? 6.684 -7.539 -16.625 1 95.06 30 GLU B CA 1
ATOM 1516 C C . GLU B 1 30 ? 7.797 -6.652 -17.172 1 95.06 30 GLU B C 1
ATOM 1518 O O . GLU B 1 30 ? 7.68 -5.426 -17.172 1 95.06 30 GLU B O 1
ATOM 1523 N N . LYS B 1 31 ? 8.898 -7.254 -17.688 1 95.69 31 LYS B N 1
ATOM 1524 C CA . LYS B 1 31 ? 10.055 -6.539 -18.219 1 95.69 31 LYS B CA 1
ATOM 1525 C C . LYS B 1 31 ? 10.695 -5.668 -17.156 1 95.69 31 LYS B C 1
ATOM 1527 O O . LYS B 1 31 ? 11.102 -4.531 -17.422 1 95.69 31 LYS B O 1
ATOM 1532 N N . LEU B 1 32 ? 10.781 -6.23 -15.891 1 96.12 32 LEU B N 1
ATOM 1533 C CA . LEU B 1 32 ? 11.281 -5.465 -14.766 1 96.12 32 LEU B CA 1
ATOM 1534 C C . LEU B 1 32 ? 12.406 -6.215 -14.055 1 96.12 32 LEU B C 1
ATOM 1536 O O . LEU B 1 32 ? 12.734 -5.914 -12.906 1 96.12 32 LEU B O 1
ATOM 1540 N N . THR B 1 33 ? 13.016 -7.199 -14.711 1 97.19 33 THR B N 1
ATOM 1541 C CA . THR B 1 33 ? 14.062 -8.008 -14.094 1 97.19 33 THR B CA 1
ATOM 1542 C C . THR B 1 33 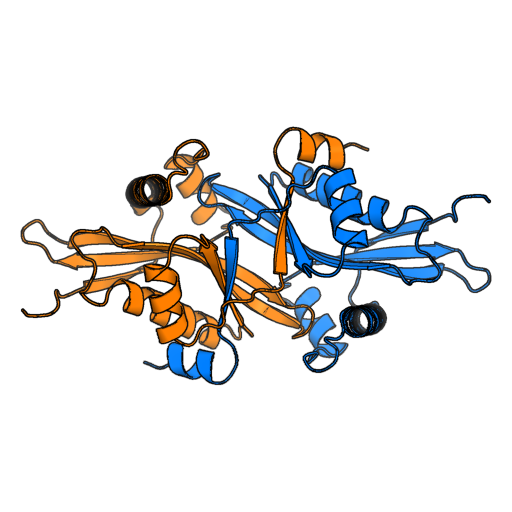? 15.219 -7.129 -13.617 1 97.19 33 THR B C 1
ATOM 1544 O O . THR B 1 33 ? 15.844 -7.422 -12.594 1 97.19 33 THR B O 1
ATOM 1547 N N . HIS B 1 34 ? 15.453 -6.004 -14.281 1 96.75 34 HIS B N 1
ATOM 1548 C CA . HIS B 1 34 ? 16.594 -5.145 -14.023 1 96.75 34 HIS B CA 1
ATOM 1549 C C . HIS B 1 34 ? 16.484 -4.457 -12.664 1 96.75 34 HIS B C 1
ATOM 1551 O O . HIS B 1 34 ? 17.469 -3.928 -12.148 1 96.75 34 HIS B O 1
ATOM 1557 N N . ILE B 1 35 ? 15.398 -4.492 -12.016 1 95.81 35 ILE B N 1
ATOM 1558 C CA . ILE B 1 35 ? 15.25 -3.797 -10.742 1 95.81 35 ILE B CA 1
ATOM 1559 C C . ILE B 1 35 ? 15.094 -4.812 -9.617 1 95.81 35 ILE B C 1
ATOM 1561 O O . ILE B 1 35 ? 14.766 -4.449 -8.484 1 95.81 35 ILE B O 1
ATOM 1565 N N . VAL B 1 36 ? 15.258 -6.09 -9.891 1 98.25 36 VAL B N 1
ATOM 1566 C CA . VAL B 1 36 ? 15.141 -7.121 -8.859 1 98.25 36 VAL B CA 1
ATOM 1567 C C . VAL B 1 36 ? 16.422 -7.176 -8.031 1 98.25 36 VAL B C 1
ATOM 1569 O O . VAL B 1 36 ? 17.516 -7.402 -8.57 1 98.25 36 VAL B O 1
ATOM 1572 N N . GLU B 1 37 ? 16.281 -6.945 -6.762 1 98.25 37 GLU B N 1
ATOM 1573 C CA . GLU B 1 37 ? 17.391 -7.062 -5.82 1 98.25 37 GLU B CA 1
ATOM 1574 C C . GLU B 1 37 ? 17.188 -8.234 -4.867 1 98.25 37 GLU B C 1
ATOM 1576 O O . GLU B 1 37 ? 18.109 -8.625 -4.145 1 98.25 37 GLU B O 1
ATOM 1581 N N . ALA B 1 38 ? 16.047 -8.797 -4.938 1 98.38 38 ALA B N 1
ATOM 1582 C CA . ALA B 1 38 ? 15.688 -9.898 -4.043 1 98.38 38 ALA B CA 1
ATOM 1583 C C . ALA B 1 38 ? 16.594 -11.102 -4.262 1 98.38 38 ALA B C 1
ATOM 1585 O O . ALA B 1 38 ? 17.078 -11.328 -5.371 1 98.38 38 ALA B O 1
ATOM 1586 N N . THR B 1 39 ? 16.859 -11.828 -3.205 1 98.62 39 THR B N 1
ATOM 1587 C CA . THR B 1 39 ? 17.484 -13.148 -3.156 1 98.62 39 THR B CA 1
ATOM 1588 C C . THR B 1 39 ? 16.688 -14.094 -2.264 1 98.62 39 THR B C 1
ATOM 1590 O O . THR B 1 39 ? 15.859 -13.648 -1.465 1 98.62 39 THR B O 1
ATOM 1593 N N . PRO B 1 40 ? 16.922 -15.367 -2.484 1 98.69 40 PRO B N 1
ATOM 1594 C CA . PRO B 1 40 ? 16.219 -16.281 -1.591 1 98.69 40 PRO B CA 1
ATOM 1595 C C . PRO B 1 40 ? 16.422 -15.945 -0.115 1 98.69 40 PRO B C 1
ATOM 1597 O O . PRO B 1 40 ? 15.469 -16 0.669 1 98.69 40 PRO B O 1
ATOM 1600 N N . GLN B 1 41 ? 17.594 -15.57 0.235 1 98.62 41 GLN B N 1
ATOM 1601 C CA . GLN B 1 41 ? 17.891 -15.25 1.629 1 98.62 41 GLN B CA 1
ATOM 1602 C C . GLN B 1 41 ? 17.141 -14 2.074 1 98.62 41 GLN B C 1
ATOM 1604 O O . GLN B 1 41 ? 16.594 -13.953 3.178 1 98.62 41 GLN B O 1
ATOM 1609 N N . LYS B 1 42 ? 17.172 -12.969 1.298 1 98.5 42 LYS B N 1
ATOM 1610 C CA . LYS B 1 42 ? 16.453 -11.742 1.635 1 98.5 42 LYS B CA 1
ATOM 1611 C C . LYS B 1 42 ? 14.953 -12.016 1.772 1 98.5 42 LYS B C 1
ATOM 1613 O O . LYS B 1 42 ? 14.297 -11.469 2.658 1 98.5 42 LYS B O 1
ATOM 1618 N N . ILE B 1 43 ? 14.43 -12.836 0.846 1 98.75 43 ILE B N 1
ATOM 1619 C CA . ILE B 1 43 ? 13.023 -13.211 0.897 1 98.75 43 ILE B CA 1
ATOM 1620 C C . ILE B 1 43 ? 12.734 -13.961 2.193 1 98.75 43 ILE B C 1
ATOM 1622 O O . ILE B 1 43 ? 11.75 -13.672 2.881 1 98.75 43 ILE B O 1
ATOM 1626 N N . GLN B 1 44 ? 13.555 -14.898 2.504 1 98.75 44 GLN B N 1
ATOM 1627 C CA . GLN B 1 44 ? 13.391 -15.656 3.74 1 98.75 44 GLN B CA 1
ATOM 1628 C C . GLN B 1 44 ? 13.352 -14.727 4.953 1 98.75 44 GLN B C 1
ATOM 1630 O O . GLN B 1 44 ? 12.469 -14.852 5.809 1 98.75 44 GLN B O 1
ATOM 1635 N N . ASP B 1 45 ? 14.281 -13.812 5.023 1 98.31 45 ASP B N 1
ATOM 1636 C CA . ASP B 1 45 ? 14.367 -12.891 6.152 1 98.31 45 ASP B CA 1
ATOM 1637 C C . ASP B 1 45 ? 13.148 -11.977 6.215 1 98.31 45 ASP B C 1
ATOM 1639 O O . ASP B 1 45 ? 12.602 -11.727 7.293 1 98.31 45 ASP B O 1
ATOM 1643 N N . ALA B 1 46 ? 12.695 -11.508 5.074 1 98.31 46 ALA B N 1
ATOM 1644 C CA . ALA B 1 46 ? 11.641 -10.5 5.012 1 98.31 46 ALA B CA 1
ATOM 1645 C C . ALA B 1 46 ? 10.273 -11.117 5.316 1 98.31 46 ALA B C 1
ATOM 1647 O O . ALA B 1 46 ? 9.406 -10.469 5.902 1 98.31 46 ALA B O 1
ATOM 1648 N N . LEU B 1 47 ? 10.102 -12.344 4.902 1 98.62 47 LEU B N 1
ATOM 1649 C CA . LEU B 1 47 ? 8.773 -12.938 5.008 1 98.62 47 LEU B CA 1
ATOM 1650 C C . LEU B 1 47 ? 8.672 -13.836 6.238 1 98.62 47 LEU B C 1
ATOM 1652 O O . LEU B 1 47 ? 7.586 -14.016 6.789 1 98.62 47 LEU B O 1
ATOM 1656 N N . PHE B 1 48 ? 9.82 -14.391 6.703 1 98.5 48 PHE B N 1
ATOM 1657 C CA . PHE B 1 48 ? 9.719 -15.453 7.695 1 98.5 48 PHE B CA 1
ATOM 1658 C C . PHE B 1 48 ? 10.656 -15.195 8.867 1 98.5 48 PHE B C 1
ATOM 1660 O O . PHE B 1 48 ? 10.852 -16.062 9.719 1 98.5 48 PHE B O 1
ATOM 1667 N N . GLY B 1 49 ? 11.312 -14.07 8.859 1 97.06 49 GLY B N 1
ATOM 1668 C CA . GLY B 1 49 ? 12.156 -13.695 9.984 1 97.06 49 GLY B CA 1
ATOM 1669 C C . GLY B 1 49 ? 11.367 -13.25 11.203 1 97.06 49 GLY B C 1
ATOM 1670 O O . GLY B 1 49 ? 10.18 -13.547 11.312 1 97.06 49 GLY B O 1
ATOM 1671 N N . ALA B 1 50 ? 11.961 -12.562 12.148 1 94.88 50 ALA B N 1
ATOM 1672 C CA . ALA B 1 50 ? 11.391 -12.156 13.43 1 94.88 50 ALA B CA 1
ATOM 1673 C C . ALA B 1 50 ? 10.258 -11.148 13.234 1 94.88 50 ALA B C 1
ATOM 1675 O O . ALA B 1 50 ? 9.305 -11.117 14.016 1 94.88 50 ALA B O 1
ATOM 1676 N N . THR B 1 51 ? 10.344 -10.305 12.203 1 94.69 51 THR B N 1
ATOM 1677 C CA . THR B 1 51 ? 9.344 -9.297 11.883 1 94.69 51 THR B CA 1
ATOM 1678 C C . THR B 1 51 ? 8.891 -9.422 10.43 1 94.69 51 THR B C 1
ATOM 1680 O O . THR B 1 51 ? 9.422 -8.734 9.555 1 94.69 51 THR B O 1
ATOM 1683 N N . PRO B 1 52 ? 7.98 -10.281 10.18 1 97.19 52 PRO B N 1
ATOM 1684 C CA . PRO B 1 52 ? 7.523 -10.453 8.797 1 97.19 52 PRO B CA 1
ATOM 1685 C C . PRO B 1 52 ? 6.859 -9.203 8.234 1 97.19 52 PRO B C 1
ATOM 1687 O O . PRO B 1 52 ? 6.066 -8.555 8.93 1 97.19 52 PRO B O 1
ATOM 1690 N N . HIS B 1 53 ? 7.113 -8.883 7.012 1 98 53 HIS B N 1
ATOM 1691 C CA . HIS B 1 53 ? 6.629 -7.656 6.391 1 98 53 HIS B CA 1
ATOM 1692 C C . HIS B 1 53 ? 5.543 -7.949 5.359 1 98 53 HIS B C 1
ATOM 1694 O O . HIS B 1 53 ? 4.836 -7.043 4.922 1 98 53 HIS B O 1
ATOM 1700 N N . ALA B 1 54 ? 5.461 -9.195 4.965 1 98.75 54 ALA B N 1
ATOM 1701 C CA . ALA B 1 54 ? 4.477 -9.656 3.986 1 98.75 54 ALA B CA 1
ATOM 1702 C C . ALA B 1 54 ? 4.199 -11.148 4.156 1 98.75 54 ALA B C 1
ATOM 1704 O O . ALA B 1 54 ? 4.867 -11.828 4.941 1 98.75 54 ALA B O 1
ATOM 1705 N N . GLU B 1 55 ? 3.201 -11.578 3.514 1 98.81 55 GLU B N 1
ATOM 1706 C CA . GLU B 1 55 ? 2.816 -12.984 3.455 1 98.81 55 GLU B CA 1
ATOM 1707 C C . GLU B 1 55 ? 2.729 -13.477 2.012 1 98.81 55 GLU B C 1
ATOM 1709 O O . GLU B 1 55 ? 2.619 -12.672 1.084 1 98.81 55 GLU B O 1
ATOM 1714 N N . ALA B 1 56 ? 2.826 -14.766 1.868 1 98.94 56 ALA B N 1
ATOM 1715 C CA . ALA B 1 56 ? 2.709 -15.336 0.528 1 98.94 56 ALA B CA 1
ATOM 1716 C C . ALA B 1 56 ? 1.921 -16.641 0.555 1 98.94 56 ALA B C 1
ATOM 1718 O O . ALA B 1 56 ? 1.993 -17.391 1.525 1 98.94 56 ALA B O 1
ATOM 1719 N N . VAL B 1 57 ? 1.177 -16.844 -0.469 1 98.94 57 VAL B N 1
ATOM 1720 C CA . VAL B 1 57 ? 0.443 -18.078 -0.734 1 98.94 57 VAL B CA 1
ATOM 1721 C C . VAL B 1 57 ? 0.931 -18.703 -2.041 1 98.94 57 VAL B C 1
ATOM 1723 O O . VAL B 1 57 ? 1.14 -18 -3.031 1 98.94 57 VAL B O 1
ATOM 1726 N N . LEU B 1 58 ? 1.176 -20 -2.021 1 98.88 58 LEU B N 1
ATOM 1727 C CA . LEU B 1 58 ? 1.551 -20.734 -3.223 1 98.88 58 LEU B CA 1
ATOM 1728 C C . LEU B 1 58 ? 0.366 -21.531 -3.768 1 98.88 58 LEU B C 1
ATOM 1730 O O . LEU B 1 58 ? -0.448 -22.047 -3 1 98.88 58 LEU B O 1
ATOM 1734 N N . VAL B 1 59 ? 0.272 -21.609 -5.059 1 98.81 59 VAL B N 1
ATOM 1735 C CA . VAL B 1 59 ? -0.614 -22.562 -5.711 1 98.81 59 VAL B CA 1
ATOM 1736 C C . VAL B 1 59 ? 0.208 -23.703 -6.309 1 98.81 59 VAL B C 1
ATOM 1738 O O . VAL B 1 59 ? 1.172 -23.469 -7.039 1 98.81 59 VAL B O 1
ATOM 1741 N N . GLU B 1 60 ? -0.167 -24.875 -5.93 1 98.44 60 GLU B N 1
ATOM 1742 C CA . GLU B 1 60 ? 0.544 -26.078 -6.355 1 98.44 60 GLU B CA 1
ATOM 1743 C C . GLU B 1 60 ? -0.363 -27 -7.172 1 98.44 60 GLU B C 1
ATOM 1745 O O . GLU B 1 60 ? -1.547 -27.141 -6.859 1 98.44 60 GLU B O 1
ATOM 1750 N N . VAL B 1 61 ? 0.231 -27.547 -8.172 1 97.12 61 VAL B N 1
ATOM 1751 C CA . VAL B 1 61 ? -0.481 -28.516 -9 1 97.12 61 VAL B CA 1
ATOM 1752 C C . VAL B 1 61 ? 0.151 -29.891 -8.844 1 97.12 61 VAL B C 1
ATOM 1754 O O . VAL B 1 61 ? 1.353 -30.016 -8.594 1 97.12 61 VAL B O 1
ATOM 1757 N N . ASP B 1 62 ? -0.702 -30.891 -8.906 1 93.31 62 ASP B N 1
ATOM 1758 C CA . ASP B 1 62 ? -0.208 -32.25 -8.938 1 93.31 62 ASP B CA 1
ATOM 1759 C C . ASP B 1 62 ? 0.251 -32.656 -10.344 1 93.31 62 ASP B C 1
ATOM 1761 O O . ASP B 1 62 ? -0.518 -32.562 -11.297 1 93.31 62 ASP B O 1
ATOM 1765 N N . THR B 1 63 ? 1.509 -32.969 -10.406 1 90.19 63 THR B N 1
ATOM 1766 C CA . THR B 1 63 ? 2.059 -33.469 -11.664 1 90.19 63 THR B CA 1
ATOM 1767 C C . THR B 1 63 ? 2.58 -34.906 -11.508 1 90.19 63 THR B C 1
ATOM 1769 O O . THR B 1 63 ? 2.562 -35.438 -10.406 1 90.19 63 THR B O 1
ATOM 1772 N N . ASP B 1 64 ? 2.965 -35.469 -12.617 1 89.88 64 ASP B N 1
ATOM 1773 C CA . ASP B 1 64 ? 3.533 -36.812 -12.578 1 89.88 64 ASP B CA 1
ATOM 1774 C C . ASP B 1 64 ? 4.781 -36.844 -11.695 1 89.88 64 ASP B C 1
ATOM 1776 O O . ASP B 1 64 ? 5.082 -37.875 -11.086 1 89.88 64 ASP B O 1
ATOM 1780 N N . GLY B 1 65 ? 5.477 -35.719 -11.539 1 89.94 65 GLY B N 1
ATOM 1781 C CA . GLY B 1 65 ? 6.691 -35.625 -10.75 1 89.94 65 GLY B CA 1
ATOM 1782 C C . GLY B 1 65 ? 6.449 -35.156 -9.328 1 89.94 65 GLY B C 1
ATOM 1783 O O . GLY B 1 65 ? 7.395 -34.875 -8.586 1 89.94 65 GLY B O 1
ATOM 1784 N N . GLY B 1 66 ? 5.145 -35.062 -8.984 1 91.5 66 GLY B N 1
ATOM 1785 C CA . GLY B 1 66 ? 4.793 -34.594 -7.648 1 91.5 66 GLY B CA 1
ATOM 1786 C C . GLY B 1 66 ? 4.168 -33.219 -7.637 1 91.5 66 GLY B C 1
ATOM 1787 O O . GLY B 1 66 ? 3.811 -32.688 -8.688 1 91.5 66 GLY B O 1
ATOM 1788 N N . ARG B 1 67 ? 4.066 -32.844 -6.484 1 94.44 67 ARG B N 1
ATOM 1789 C CA . ARG B 1 67 ? 3.473 -31.516 -6.312 1 94.44 67 ARG B CA 1
ATOM 1790 C C . ARG B 1 67 ? 4.461 -30.422 -6.695 1 94.44 67 ARG B C 1
ATOM 1792 O O . ARG B 1 67 ? 5.621 -30.453 -6.285 1 94.44 67 ARG B O 1
ATOM 1799 N N . GLN B 1 68 ? 3.947 -29.469 -7.531 1 96.12 68 GLN B N 1
ATOM 1800 C CA . GLN B 1 68 ? 4.801 -28.391 -8.016 1 96.12 68 GLN B CA 1
ATOM 1801 C C . GLN B 1 68 ? 4.141 -27.031 -7.809 1 96.12 68 GLN B C 1
ATOM 1803 O O . GLN B 1 68 ? 2.973 -26.844 -8.156 1 96.12 68 GLN B O 1
ATOM 1808 N N . ALA B 1 69 ? 4.887 -26.125 -7.199 1 98.31 69 ALA B N 1
ATOM 1809 C CA . ALA B 1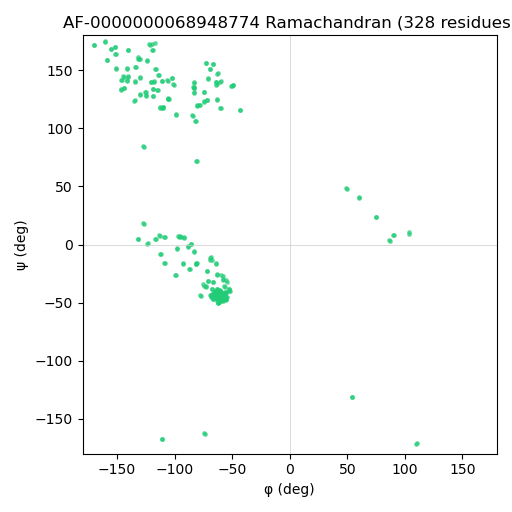 69 ? 4.406 -24.75 -7.125 1 98.31 69 ALA B CA 1
ATOM 1810 C C . ALA B 1 69 ? 4.477 -24.078 -8.492 1 98.31 69 ALA B C 1
ATOM 1812 O O . ALA B 1 69 ? 5.543 -24 -9.102 1 98.31 69 ALA B O 1
ATOM 1813 N N . VAL B 1 70 ? 3.361 -23.547 -8.977 1 98.44 70 VAL B N 1
ATOM 1814 C CA . VAL B 1 70 ? 3.334 -23.016 -10.328 1 98.44 70 VAL B CA 1
ATOM 1815 C C . VAL B 1 70 ? 2.885 -21.547 -10.289 1 98.44 70 VAL B C 1
ATOM 1817 O O . VAL B 1 70 ? 2.719 -20.922 -11.336 1 98.44 70 VAL B O 1
ATOM 1820 N N . GLY B 1 71 ? 2.629 -21.031 -9.117 1 98.81 71 GLY B N 1
ATOM 1821 C CA . GLY B 1 71 ? 2.207 -19.641 -8.945 1 98.81 71 GLY B CA 1
ATOM 1822 C C . GLY B 1 71 ? 2.207 -19.203 -7.496 1 98.81 71 GLY B C 1
ATOM 1823 O O . GLY B 1 71 ? 2.439 -20 -6.59 1 98.81 71 GLY B O 1
ATOM 1824 N N . PHE B 1 72 ? 1.989 -17.875 -7.34 1 98.94 72 PHE B N 1
ATOM 1825 C CA . PHE B 1 72 ? 1.967 -17.328 -5.984 1 98.94 72 PHE B CA 1
ATOM 1826 C C . PHE B 1 72 ? 1.224 -16 -5.941 1 98.94 72 PHE B C 1
ATOM 1828 O O . PHE B 1 72 ? 0.975 -15.391 -6.984 1 98.94 72 PHE B O 1
ATOM 1835 N N . ALA B 1 73 ? 0.794 -15.664 -4.816 1 98.94 73 ALA B N 1
ATOM 1836 C CA . ALA B 1 73 ? 0.363 -14.32 -4.438 1 98.94 73 ALA B CA 1
ATOM 1837 C C . ALA B 1 73 ? 1.119 -13.828 -3.207 1 98.94 73 ALA B C 1
ATOM 1839 O O . ALA B 1 73 ? 1.271 -14.562 -2.229 1 98.94 73 ALA B O 1
ATOM 1840 N N . LEU B 1 74 ? 1.692 -12.695 -3.246 1 98.94 74 LEU B N 1
ATOM 1841 C CA . LEU B 1 74 ? 2.365 -12.047 -2.125 1 98.94 74 LEU B CA 1
ATOM 1842 C C . LEU B 1 74 ? 1.642 -10.766 -1.72 1 98.94 74 LEU B C 1
ATOM 1844 O O . LEU B 1 74 ? 1.3 -9.945 -2.572 1 98.94 74 LEU B O 1
ATOM 1848 N N . PHE B 1 75 ? 1.411 -10.602 -0.407 1 98.94 75 PHE B N 1
ATOM 1849 C CA . PHE B 1 75 ? 0.499 -9.555 0.037 1 98.94 75 PHE B CA 1
ATOM 1850 C C . PHE B 1 75 ? 0.88 -9.055 1.427 1 98.94 75 PHE B C 1
ATOM 1852 O O . PHE B 1 75 ? 1.683 -9.688 2.119 1 98.94 75 PHE B O 1
ATOM 1859 N N . PHE B 1 76 ? 0.396 -7.957 1.824 1 98.88 76 PHE B N 1
ATOM 1860 C CA . PHE B 1 76 ? 0.562 -7.336 3.133 1 98.88 76 PHE B CA 1
ATOM 1861 C C . PHE B 1 76 ? -0.64 -6.461 3.471 1 98.88 76 PHE B C 1
ATOM 1863 O O . PHE B 1 76 ? -1.535 -6.277 2.645 1 98.88 76 PHE B O 1
ATOM 1870 N N . HIS B 1 77 ? -0.74 -5.992 4.684 1 98.62 77 HIS B N 1
ATOM 1871 C CA . HIS B 1 77 ? -1.814 -5.078 5.051 1 98.62 77 HIS B CA 1
ATOM 1872 C C . HIS B 1 77 ? -1.466 -3.639 4.684 1 98.62 77 HIS B C 1
ATOM 1874 O O . HIS B 1 77 ? -0.326 -3.205 4.871 1 98.62 77 HIS B O 1
ATOM 1880 N N . ASN B 1 78 ? -2.41 -2.963 4.098 1 98.75 78 ASN B N 1
ATOM 1881 C CA . ASN B 1 78 ? -2.395 -1.507 3.998 1 98.75 78 ASN B CA 1
ATOM 1882 C C . ASN B 1 78 ? -3.484 -0.875 4.859 1 98.75 78 ASN B C 1
ATOM 1884 O O . ASN B 1 78 ? -3.971 -1.494 5.805 1 98.75 78 ASN B O 1
ATOM 1888 N N . PHE B 1 79 ? -3.744 0.416 4.668 1 98.81 79 PHE B N 1
ATOM 1889 C CA . PHE B 1 79 ? -4.688 1.116 5.535 1 98.81 79 PHE B CA 1
ATOM 1890 C C . PHE B 1 79 ? -5.457 2.174 4.754 1 98.81 79 PHE B C 1
ATOM 1892 O O . PHE B 1 79 ? -4.906 2.816 3.857 1 98.81 79 PHE B O 1
ATOM 1899 N N . SER B 1 80 ? -6.68 2.303 5.059 1 98.38 80 SER B N 1
ATOM 1900 C CA . SER B 1 80 ? -7.496 3.395 4.539 1 98.38 80 SER B CA 1
ATOM 1901 C C . SER B 1 80 ? -7.863 4.383 5.641 1 98.38 80 SER B C 1
ATOM 1903 O O . SER B 1 80 ? -8.602 4.043 6.566 1 98.38 80 SER B O 1
ATOM 1905 N N . THR B 1 81 ? -7.41 5.59 5.492 1 98.25 81 THR B N 1
ATOM 1906 C CA . THR B 1 81 ? -7.73 6.66 6.426 1 98.25 81 THR B CA 1
ATOM 1907 C C . THR B 1 81 ? -9.227 6.949 6.426 1 98.25 81 THR B C 1
ATOM 1909 O O . THR B 1 81 ? -9.828 7.145 7.488 1 98.25 81 THR B O 1
ATOM 1912 N N . PHE B 1 82 ? -9.859 6.938 5.27 1 98.19 82 PHE B N 1
ATOM 1913 C CA . PHE B 1 82 ? -11.266 7.312 5.129 1 98.19 82 PHE B CA 1
ATOM 1914 C C . PHE B 1 82 ? -12.172 6.254 5.75 1 98.19 82 PHE B C 1
ATOM 1916 O O . PHE B 1 82 ? -13.234 6.578 6.277 1 98.19 82 PHE B O 1
ATOM 1923 N N . LEU B 1 83 ? -11.75 5.008 5.723 1 98.19 83 LEU B N 1
ATOM 1924 C CA . LEU B 1 83 ? -12.523 3.938 6.348 1 98.19 83 LEU B CA 1
ATOM 1925 C C . LEU B 1 83 ? -12.062 3.703 7.781 1 98.19 83 LEU B C 1
ATOM 1927 O O . LEU B 1 83 ? -12.766 3.062 8.562 1 98.19 83 LEU B O 1
ATOM 1931 N N . ALA B 1 84 ? -10.867 4.211 8.125 1 98.31 84 ALA B N 1
ATOM 1932 C CA . ALA B 1 84 ? -10.188 3.879 9.375 1 98.31 84 ALA B CA 1
ATOM 1933 C C . ALA B 1 84 ? -10.133 2.369 9.586 1 98.31 84 ALA B C 1
ATOM 1935 O O . ALA B 1 84 ? -10.445 1.875 10.672 1 98.31 84 ALA B O 1
ATOM 1936 N N . ARG B 1 85 ? -9.727 1.643 8.562 1 98.06 85 ARG B N 1
ATOM 1937 C CA . ARG B 1 85 ? -9.625 0.187 8.57 1 98.06 85 ARG B CA 1
ATOM 1938 C C . ARG B 1 85 ? -8.391 -0.284 7.809 1 98.06 85 ARG B C 1
ATOM 1940 O O . ARG B 1 85 ? -7.949 0.377 6.867 1 98.06 85 ARG B O 1
ATOM 1947 N N . PRO B 1 86 ? -7.883 -1.454 8.234 1 98.5 86 PRO B N 1
ATOM 1948 C CA . PRO B 1 86 ? -6.867 -2.061 7.367 1 98.5 86 PRO B CA 1
ATOM 1949 C C . PRO B 1 86 ? -7.434 -2.518 6.027 1 98.5 86 PRO B C 1
ATOM 1951 O O . PRO B 1 86 ? -8.648 -2.668 5.887 1 98.5 86 PRO B O 1
ATOM 1954 N N . GLY B 1 87 ? -6.609 -2.596 5.078 1 98.75 87 GLY B N 1
ATOM 1955 C CA . GLY B 1 87 ? -6.844 -3.287 3.818 1 98.75 87 GLY B CA 1
ATOM 1956 C C . GLY B 1 87 ? -5.875 -4.426 3.574 1 98.75 87 GLY B C 1
ATOM 1957 O O . GLY B 1 87 ? -4.934 -4.625 4.348 1 98.75 87 GLY B O 1
ATOM 1958 N N . LEU B 1 88 ? -6.164 -5.215 2.635 1 98.88 88 LEU B N 1
ATOM 1959 C CA . LEU B 1 88 ? -5.223 -6.195 2.105 1 98.88 88 LEU B CA 1
ATOM 1960 C C . LEU B 1 88 ? -4.699 -5.762 0.74 1 98.88 88 LEU B C 1
ATOM 1962 O O . LEU B 1 88 ? -5.48 -5.422 -0.151 1 98.88 88 LEU B O 1
ATOM 1966 N N . TYR B 1 89 ? -3.395 -5.699 0.63 1 98.94 89 TYR B N 1
ATOM 1967 C CA . TYR B 1 89 ? -2.768 -5.258 -0.612 1 98.94 89 TYR B CA 1
ATOM 1968 C C . TYR B 1 89 ? -2.02 -6.406 -1.279 1 98.94 89 TYR B C 1
ATOM 1970 O O . TYR B 1 89 ? -1.09 -6.973 -0.696 1 98.94 89 TYR B O 1
ATOM 1978 N N . LEU B 1 90 ? -2.43 -6.781 -2.488 1 98.88 90 LEU B N 1
ATOM 1979 C CA . LEU B 1 90 ? -1.76 -7.781 -3.312 1 98.88 90 LEU B CA 1
ATOM 1980 C C . LEU B 1 90 ? -0.587 -7.164 -4.07 1 98.88 90 LEU B C 1
ATOM 1982 O O . LEU B 1 90 ? -0.786 -6.434 -5.043 1 98.88 90 LEU B O 1
ATOM 1986 N N . GLU B 1 91 ? 0.595 -7.453 -3.662 1 98.75 91 GLU B N 1
ATOM 1987 C CA . GLU B 1 91 ? 1.793 -6.914 -4.301 1 98.75 91 GLU B CA 1
ATOM 1988 C C . GLU B 1 91 ? 2.102 -7.645 -5.602 1 98.75 91 GLU B C 1
ATOM 1990 O O . GLU B 1 91 ? 2.486 -7.02 -6.594 1 98.75 91 GLU B O 1
ATOM 1995 N N . ASP B 1 92 ? 1.979 -8.922 -5.535 1 98.56 92 ASP B N 1
ATOM 1996 C CA . ASP B 1 92 ? 2.293 -9.719 -6.719 1 98.56 92 ASP B CA 1
ATOM 1997 C C . ASP B 1 92 ? 1.314 -10.883 -6.875 1 98.56 92 ASP B C 1
ATOM 1999 O O . ASP B 1 92 ? 0.936 -11.516 -5.891 1 98.56 92 ASP B O 1
ATOM 2003 N N . LEU B 1 93 ? 0.986 -11.109 -8.062 1 98.44 93 LEU B N 1
ATOM 2004 C CA . LEU B 1 93 ? 0.243 -12.281 -8.508 1 98.44 93 LEU B CA 1
ATOM 2005 C C . LEU B 1 93 ? 0.857 -12.867 -9.773 1 98.44 93 LEU B C 1
ATOM 2007 O O . LEU B 1 93 ? 1.025 -12.164 -10.773 1 98.44 93 LEU B O 1
ATOM 2011 N N . TYR B 1 94 ? 1.193 -14.133 -9.664 1 98.38 94 TYR B N 1
ATOM 2012 C CA . TYR B 1 94 ? 1.818 -14.766 -10.828 1 98.38 94 TYR B CA 1
ATOM 2013 C C . TYR B 1 94 ? 1.421 -16.234 -10.93 1 98.38 94 TYR B C 1
ATOM 2015 O O . TYR B 1 94 ? 1.367 -16.938 -9.922 1 98.38 94 TYR B O 1
ATOM 2023 N N . VAL B 1 95 ? 1.07 -16.625 -12.055 1 98 95 VAL B N 1
ATOM 2024 C CA . VAL B 1 95 ? 0.894 -18.016 -12.445 1 98 95 VAL B CA 1
ATOM 2025 C C . VAL B 1 95 ? 1.733 -18.328 -13.688 1 98 95 VAL B C 1
ATOM 2027 O O . VAL B 1 95 ? 1.705 -17.562 -14.656 1 98 95 VAL B O 1
ATOM 2030 N N . ASP B 1 96 ? 2.488 -19.422 -13.656 1 97.75 96 ASP B N 1
ATOM 2031 C CA . ASP B 1 96 ? 3.266 -19.828 -14.82 1 97.75 96 ASP B CA 1
ATOM 2032 C C . ASP B 1 96 ? 2.396 -19.875 -16.078 1 97.75 96 ASP B C 1
ATOM 2034 O O . ASP B 1 96 ? 1.276 -20.391 -16.031 1 97.75 96 ASP B O 1
ATOM 2038 N N . PRO B 1 97 ? 2.973 -19.344 -17.156 1 96.62 97 PRO B N 1
ATOM 2039 C CA . PRO B 1 97 ? 2.191 -19.297 -18.391 1 96.62 97 PRO B CA 1
ATOM 2040 C C . PRO B 1 97 ? 1.61 -20.656 -18.781 1 96.62 97 PRO B C 1
ATOM 2042 O O . PRO B 1 97 ? 0.467 -20.734 -19.25 1 96.62 97 PRO B O 1
ATOM 2045 N N . ALA B 1 98 ? 2.297 -21.719 -18.609 1 95.19 98 ALA B N 1
ATOM 2046 C CA . ALA B 1 98 ? 1.868 -23.062 -19 1 95.19 98 ALA B CA 1
ATOM 2047 C C . ALA B 1 98 ? 0.63 -23.5 -18.219 1 95.19 98 ALA B C 1
ATOM 2049 O O . ALA B 1 98 ? -0.059 -24.438 -18.609 1 95.19 98 ALA B O 1
ATOM 2050 N N . TRP B 1 99 ? 0.336 -22.828 -17.141 1 95.69 99 TRP B N 1
ATOM 2051 C CA . TRP B 1 99 ? -0.744 -23.266 -16.266 1 95.69 99 TRP B CA 1
ATOM 2052 C C . TRP B 1 99 ? -1.861 -22.234 -16.219 1 95.69 99 TRP B C 1
ATOM 2054 O O . TRP B 1 99 ? -2.779 -22.344 -15.398 1 95.69 99 TRP B O 1
ATOM 2064 N N . ARG B 1 100 ? -1.769 -21.203 -16.984 1 94.31 100 ARG B N 1
ATOM 2065 C CA . ARG B 1 100 ? -2.818 -20.188 -17.047 1 94.31 100 ARG B CA 1
ATOM 2066 C C . ARG B 1 100 ? -4.047 -20.719 -17.781 1 94.31 100 ARG B C 1
ATOM 2068 O O . ARG B 1 100 ? -3.967 -21.719 -18.5 1 94.31 100 ARG B O 1
ATOM 2075 N N . GLY B 1 101 ? -5.184 -20.156 -17.516 1 92.81 101 GLY B N 1
ATOM 2076 C CA . GLY B 1 101 ? -6.422 -20.578 -18.141 1 92.81 101 GLY B CA 1
ATOM 2077 C C . GLY B 1 101 ? -7.105 -21.719 -17.391 1 92.81 101 GLY B C 1
ATOM 2078 O O . GLY B 1 101 ? -8.148 -22.203 -17.828 1 92.81 101 GLY B O 1
ATOM 2079 N N . HIS B 1 102 ? -6.555 -22.125 -16.281 1 94.62 102 HIS B N 1
ATOM 2080 C CA . HIS B 1 102 ? -7.113 -23.219 -15.508 1 94.62 102 HIS B CA 1
ATOM 2081 C C . HIS B 1 102 ? -7.742 -22.703 -14.219 1 94.62 102 HIS B C 1
ATOM 2083 O O . HIS B 1 102 ? -8.078 -23.5 -13.328 1 94.62 102 HIS B O 1
ATOM 2089 N N . GLY B 1 103 ? -7.828 -21.438 -14.008 1 95.44 103 GLY B N 1
ATOM 2090 C CA . GLY B 1 103 ? -8.516 -20.859 -12.867 1 95.44 103 GLY B CA 1
ATOM 2091 C C . GLY B 1 103 ? -7.613 -20.656 -11.664 1 95.44 103 GLY B C 1
ATOM 2092 O O . GLY B 1 103 ? -8.086 -20.297 -10.578 1 95.44 103 GLY B O 1
ATOM 2093 N N . LEU B 1 104 ? -6.34 -20.844 -11.797 1 97.25 104 LEU B N 1
ATOM 2094 C CA . LEU B 1 104 ? -5.418 -20.75 -10.664 1 97.25 104 LEU B CA 1
ATOM 2095 C C . LEU B 1 104 ? -5.301 -19.312 -10.172 1 97.25 104 LEU B C 1
ATOM 2097 O O . LEU B 1 104 ? -5.297 -19.078 -8.961 1 97.25 104 LEU B O 1
ATOM 2101 N N . GLY B 1 105 ? -5.191 -18.375 -11.125 1 96.94 105 GLY B N 1
ATOM 2102 C CA . GLY B 1 105 ? -5.16 -16.984 -10.742 1 96.94 105 GLY B CA 1
ATOM 2103 C C . GLY B 1 105 ? -6.414 -16.531 -10.008 1 96.94 105 GLY B C 1
ATOM 2104 O O . GLY B 1 105 ? -6.336 -15.812 -9.008 1 96.94 105 GLY B O 1
ATOM 2105 N N . LYS B 1 106 ? -7.531 -16.969 -10.539 1 97.06 106 LYS B N 1
ATOM 2106 C CA . LYS B 1 106 ? -8.812 -16.672 -9.898 1 97.06 106 LYS B CA 1
ATOM 2107 C C . LYS B 1 106 ? -8.867 -17.25 -8.484 1 97.06 106 LYS B C 1
ATOM 2109 O O . LYS B 1 106 ? -9.336 -16.594 -7.559 1 97.06 106 LYS B O 1
ATOM 2114 N N . ALA B 1 107 ? -8.391 -18.469 -8.32 1 97.69 107 ALA B N 1
ATOM 2115 C CA . ALA B 1 107 ? -8.391 -19.109 -7.012 1 97.69 107 ALA B CA 1
ATOM 2116 C C . ALA B 1 107 ? -7.551 -18.328 -6.008 1 97.69 107 ALA B C 1
ATOM 2118 O O . ALA B 1 107 ? -7.945 -18.172 -4.852 1 97.69 107 ALA B O 1
ATOM 2119 N N . LEU B 1 108 ? -6.395 -17.859 -6.422 1 98.5 108 LEU B N 1
ATOM 2120 C CA . LEU B 1 108 ? -5.52 -17.078 -5.559 1 98.5 108 LEU B CA 1
ATOM 2121 C C . LEU B 1 108 ? -6.191 -15.766 -5.16 1 98.5 108 LEU B C 1
ATOM 2123 O O . LEU B 1 108 ? -6.184 -15.391 -3.984 1 98.5 108 LEU B O 1
ATOM 2127 N N . LEU B 1 109 ? -6.77 -15.102 -6.137 1 98.5 109 LEU B N 1
ATOM 2128 C CA . LEU B 1 109 ? -7.422 -13.82 -5.887 1 98.5 109 LEU B CA 1
ATOM 2129 C C . LEU B 1 109 ? -8.602 -13.992 -4.93 1 98.5 109 LEU B C 1
ATOM 2131 O O . LEU B 1 109 ? -8.758 -13.203 -3.994 1 98.5 109 LEU B O 1
ATOM 2135 N N . LYS B 1 110 ? -9.398 -14.969 -5.156 1 98.56 110 LYS B N 1
ATOM 2136 C CA . LYS B 1 110 ? -10.539 -15.25 -4.293 1 98.56 110 LYS B CA 1
ATOM 2137 C C . LYS B 1 110 ? -10.094 -15.586 -2.877 1 98.56 110 LYS B C 1
ATOM 2139 O O . LYS B 1 110 ? -10.719 -15.164 -1.903 1 98.56 110 LYS B O 1
ATOM 2144 N N . HIS B 1 111 ? -9.102 -16.391 -2.795 1 98.69 111 HIS B N 1
ATOM 2145 C CA . HIS B 1 111 ? -8.547 -16.734 -1.489 1 98.69 111 HIS B CA 1
ATOM 2146 C C . HIS B 1 111 ? -8.156 -15.484 -0.707 1 98.69 111 HIS B C 1
ATOM 2148 O O . HIS B 1 111 ? -8.477 -15.359 0.477 1 98.69 111 HIS B O 1
ATOM 2154 N N . LEU B 1 112 ? -7.504 -14.547 -1.355 1 98.88 112 LEU B N 1
ATOM 2155 C CA . LEU B 1 112 ? -7.051 -13.336 -0.679 1 98.88 112 LEU B CA 1
ATOM 2156 C C . LEU B 1 112 ? -8.227 -12.414 -0.361 1 98.88 112 LEU B C 1
ATOM 2158 O O . LEU B 1 112 ? -8.219 -11.727 0.66 1 98.88 112 LEU B O 1
ATOM 2162 N N . ALA B 1 113 ? -9.188 -12.383 -1.252 1 98.88 113 ALA B N 1
ATOM 2163 C CA . ALA B 1 113 ? -10.398 -11.625 -0.941 1 98.88 113 ALA B CA 1
ATOM 2164 C C . ALA B 1 113 ? -11.086 -12.18 0.305 1 98.88 113 ALA B C 1
ATOM 2166 O O . ALA B 1 113 ? -11.523 -11.414 1.17 1 98.88 113 ALA B O 1
ATOM 2167 N N . ALA B 1 114 ? -11.195 -13.492 0.369 1 98.81 114 ALA B N 1
ATOM 2168 C CA . ALA B 1 114 ? -11.773 -14.125 1.551 1 98.81 114 ALA B CA 1
ATOM 2169 C C . ALA B 1 114 ? -10.977 -13.781 2.805 1 98.81 114 ALA B C 1
ATOM 2171 O O . ALA B 1 114 ? -11.555 -13.531 3.865 1 98.81 114 ALA B O 1
ATOM 2172 N N . LEU B 1 115 ? -9.695 -13.797 2.723 1 98.75 115 LEU B N 1
ATOM 2173 C CA . LEU B 1 115 ? -8.82 -13.438 3.828 1 98.75 115 LEU B CA 1
ATOM 2174 C C . LEU B 1 115 ? -9.047 -11.984 4.25 1 98.75 115 LEU B C 1
ATOM 2176 O O . LEU B 1 115 ? -9.07 -11.68 5.445 1 98.75 115 LEU B O 1
ATOM 2180 N N . ALA B 1 116 ? -9.164 -11.078 3.252 1 98.81 116 ALA B N 1
ATOM 2181 C CA . ALA B 1 116 ? -9.453 -9.672 3.535 1 98.81 116 ALA B CA 1
ATOM 2182 C C . ALA B 1 116 ? -10.734 -9.523 4.344 1 98.81 116 ALA B C 1
ATOM 2184 O O . ALA B 1 116 ? -10.766 -8.789 5.336 1 98.81 116 ALA B O 1
ATOM 2185 N N . VAL B 1 117 ? -11.75 -10.219 3.912 1 98.56 117 VAL B N 1
ATOM 2186 C CA . VAL B 1 117 ? -13.023 -10.18 4.617 1 98.56 117 VAL B CA 1
ATOM 2187 C C . VAL B 1 117 ? -12.859 -10.727 6.031 1 98.56 117 VAL B C 1
ATOM 2189 O O . VAL B 1 117 ? -13.305 -10.109 7 1 98.56 117 VAL B O 1
ATOM 2192 N N . GLU B 1 118 ? -12.219 -11.859 6.152 1 98.31 118 GLU B N 1
ATOM 2193 C CA . GLU B 1 118 ? -12 -12.516 7.441 1 98.31 118 GLU B CA 1
ATOM 2194 C C . GLU B 1 118 ? -11.258 -11.594 8.406 1 98.31 118 GLU B C 1
ATOM 2196 O O . GLU B 1 118 ? -11.547 -11.578 9.602 1 98.31 118 GLU B O 1
ATOM 2201 N N . ARG B 1 119 ? -10.336 -10.797 7.848 1 97.88 119 ARG B N 1
ATOM 2202 C CA . ARG B 1 119 ? -9.477 -9.961 8.68 1 97.88 119 ARG B CA 1
ATOM 2203 C C . ARG B 1 119 ? -10.078 -8.578 8.875 1 97.88 119 ARG B C 1
ATOM 2205 O O . ARG B 1 119 ? -9.406 -7.664 9.367 1 97.88 119 ARG B O 1
ATOM 2212 N N . GLY B 1 120 ? -11.289 -8.352 8.414 1 97.06 120 GLY B N 1
ATOM 2213 C CA . GLY B 1 120 ? -11.984 -7.094 8.633 1 97.06 120 GLY B CA 1
ATOM 2214 C C . GLY B 1 120 ? -11.453 -5.965 7.77 1 97.06 120 GLY B C 1
ATOM 2215 O O . GLY B 1 120 ? -11.578 -4.789 8.133 1 97.06 120 GLY B O 1
ATOM 2216 N N . CYS B 1 121 ? -10.844 -6.289 6.656 1 98.38 121 CYS B N 1
ATOM 2217 C CA . CYS B 1 121 ? -10.32 -5.285 5.738 1 98.38 121 CYS B CA 1
ATOM 2218 C C . CYS B 1 121 ? -11.445 -4.551 5.027 1 98.38 121 CYS B C 1
ATOM 2220 O O . CYS B 1 121 ? -12.453 -5.16 4.648 1 98.38 121 CYS B O 1
ATOM 2222 N N . GLY B 1 122 ? -11.219 -3.262 4.848 1 97.94 122 GLY B N 1
ATOM 2223 C CA . GLY B 1 122 ? -12.211 -2.459 4.152 1 97.94 122 GLY B CA 1
ATOM 2224 C C . GLY B 1 122 ? -12.039 -2.473 2.646 1 97.94 122 GLY B C 1
ATOM 2225 O O . GLY B 1 122 ? -12.953 -2.105 1.909 1 97.94 122 GLY B O 1
ATOM 2226 N N . ARG B 1 123 ? -10.852 -2.809 2.234 1 98.56 123 ARG B N 1
ATOM 2227 C CA . ARG B 1 123 ? -10.5 -2.82 0.817 1 98.56 123 ARG B CA 1
ATOM 2228 C C . ARG B 1 123 ? -9.539 -3.961 0.498 1 98.56 123 ARG B C 1
ATOM 2230 O O . ARG B 1 123 ? -8.758 -4.379 1.354 1 98.56 123 ARG B O 1
ATOM 2237 N N . PHE B 1 124 ? -9.711 -4.512 -0.671 1 98.88 124 PHE B N 1
ATOM 2238 C CA . PHE B 1 124 ? -8.719 -5.34 -1.335 1 98.88 124 PHE B CA 1
ATOM 2239 C C . PHE B 1 124 ? -8.141 -4.629 -2.553 1 98.88 124 PHE B C 1
ATOM 2241 O O . PHE B 1 124 ? -8.875 -4.301 -3.49 1 98.88 124 PHE B O 1
ATOM 2248 N N . GLU B 1 125 ? -6.762 -4.344 -2.531 1 98.88 125 GLU B N 1
ATOM 2249 C CA . GLU B 1 125 ? -6.172 -3.441 -3.516 1 98.88 125 GLU B CA 1
ATOM 2250 C C . GLU B 1 125 ? -4.891 -4.023 -4.102 1 98.88 125 GLU B C 1
ATOM 2252 O O . GLU B 1 125 ? -4.242 -4.867 -3.479 1 98.88 125 GLU B O 1
ATOM 2257 N N . TRP B 1 126 ? -4.547 -3.664 -5.281 1 98.62 126 TRP B N 1
ATOM 2258 C CA . TRP B 1 126 ? -3.279 -3.943 -5.949 1 98.62 126 TRP B CA 1
ATOM 2259 C C . TRP B 1 126 ? -3.049 -2.975 -7.105 1 98.62 126 TRP B C 1
ATOM 2261 O O . TRP B 1 126 ? -3.846 -2.059 -7.324 1 98.62 126 TRP B O 1
ATOM 2271 N N . SER B 1 127 ? -1.907 -3.033 -7.727 1 97.94 127 SER B N 1
ATOM 2272 C CA . SER B 1 127 ? -1.601 -2.258 -8.922 1 97.94 127 SER B CA 1
ATOM 2273 C C . SER B 1 127 ? -1.352 -3.166 -10.125 1 97.94 127 SER B C 1
ATOM 2275 O O . SER B 1 127 ? -0.95 -4.32 -9.961 1 97.94 127 SER B O 1
ATOM 2277 N N . VAL B 1 128 ? -1.655 -2.654 -11.266 1 97.31 128 VAL B N 1
ATOM 2278 C CA . VAL B 1 128 ? -1.459 -3.369 -12.523 1 97.31 128 VAL B CA 1
ATOM 2279 C C . VAL B 1 128 ? -0.819 -2.439 -13.555 1 97.31 128 VAL B C 1
ATOM 2281 O O . VAL B 1 128 ? -1.13 -1.247 -13.602 1 97.31 128 VAL B O 1
ATOM 2284 N N . LEU B 1 129 ? 0.069 -2.969 -14.297 1 96.69 129 LEU B N 1
ATOM 2285 C CA . LEU B 1 129 ? 0.654 -2.203 -15.391 1 96.69 129 LEU B CA 1
ATOM 2286 C C . LEU B 1 129 ? -0.404 -1.846 -16.438 1 96.69 129 LEU B C 1
ATOM 2288 O O . LEU B 1 129 ? -1.203 -2.697 -16.828 1 96.69 129 LEU B O 1
ATOM 2292 N N . ASP B 1 130 ? -0.36 -0.615 -16.922 1 94.62 130 ASP B N 1
ATOM 2293 C CA . ASP B 1 130 ? -1.447 -0.104 -17.75 1 94.62 130 ASP B CA 1
ATOM 2294 C C . ASP B 1 130 ? -1.441 -0.759 -19.125 1 94.62 130 ASP B C 1
ATOM 2296 O O . ASP B 1 130 ? -2.467 -0.789 -19.812 1 94.62 130 ASP B O 1
ATOM 2300 N N . TRP B 1 131 ? -0.354 -1.314 -19.656 1 95.56 131 TRP B N 1
ATOM 2301 C CA . TRP B 1 131 ? -0.285 -1.964 -20.953 1 95.56 131 TRP B CA 1
ATOM 2302 C C . TRP B 1 131 ? -0.802 -3.396 -20.875 1 95.56 131 TRP B C 1
ATOM 2304 O O . TRP B 1 131 ? -1.027 -4.039 -21.906 1 95.56 131 TRP B O 1
ATOM 2314 N N . ASN B 1 132 ? -0.907 -3.965 -19.641 1 94.38 132 ASN B N 1
ATOM 2315 C CA . ASN B 1 132 ? -1.291 -5.359 -19.438 1 94.38 132 ASN B CA 1
ATOM 2316 C C . ASN B 1 132 ? -2.803 -5.543 -19.516 1 94.38 132 ASN B C 1
ATOM 2318 O O . ASN B 1 132 ? -3.449 -5.91 -18.547 1 94.38 132 ASN B O 1
ATOM 2322 N N . GLN B 1 133 ? -3.344 -5.445 -20.688 1 95.38 133 GLN B N 1
ATOM 2323 C CA . GLN B 1 133 ? -4.785 -5.445 -20.906 1 95.38 133 GLN B CA 1
ATOM 2324 C C . GLN B 1 133 ? -5.414 -6.762 -20.453 1 95.38 133 GLN B C 1
ATOM 2326 O O . GLN B 1 133 ? -6.488 -6.766 -19.844 1 95.38 133 GLN B O 1
ATOM 2331 N N . PRO B 1 134 ? -4.805 -7.91 -20.75 1 92.75 134 PRO B N 1
ATOM 2332 C CA . PRO B 1 134 ? -5.391 -9.164 -20.281 1 92.75 134 PRO B CA 1
ATOM 2333 C C . PRO B 1 134 ? -5.594 -9.195 -18.766 1 92.75 134 PRO B C 1
ATOM 2335 O O . PRO B 1 134 ? -6.629 -9.664 -18.281 1 92.75 134 PRO B O 1
ATOM 2338 N N . SER B 1 135 ? -4.625 -8.703 -18.016 1 94.88 135 SER B N 1
ATOM 2339 C CA . SER B 1 135 ? -4.766 -8.633 -16.562 1 94.88 135 SER B CA 1
ATOM 2340 C C . SER B 1 135 ? -5.875 -7.664 -16.156 1 94.88 135 SER B C 1
ATOM 2342 O O . SER B 1 135 ? -6.664 -7.957 -15.258 1 94.88 135 SER B O 1
ATOM 2344 N N . ILE B 1 136 ? -5.926 -6.531 -16.781 1 96.56 136 ILE B N 1
ATOM 2345 C CA . ILE B 1 136 ? -6.934 -5.523 -16.469 1 96.56 136 ILE B CA 1
ATOM 2346 C C . ILE B 1 136 ? -8.328 -6.102 -16.703 1 96.56 136 ILE B C 1
ATOM 2348 O O . ILE B 1 136 ? -9.195 -5.996 -15.836 1 96.56 136 ILE B O 1
ATOM 2352 N N . ASP B 1 137 ? -8.531 -6.77 -17.859 1 96.12 137 ASP B N 1
ATOM 2353 C CA . ASP B 1 137 ? -9.805 -7.414 -18.156 1 96.12 137 ASP B CA 1
ATOM 2354 C C . ASP B 1 137 ? -10.156 -8.445 -17.094 1 96.12 137 ASP B C 1
ATOM 2356 O O . ASP B 1 137 ? -11.312 -8.523 -16.641 1 96.12 137 ASP B O 1
ATOM 2360 N N . PHE B 1 138 ? -9.156 -9.227 -16.75 1 96.12 138 PHE B N 1
ATOM 2361 C CA . PHE B 1 138 ? -9.328 -10.258 -15.734 1 96.12 138 PHE B CA 1
ATOM 2362 C C . PHE B 1 138 ? -9.781 -9.648 -14.414 1 96.12 138 PHE B C 1
ATOM 2364 O O . PHE B 1 138 ? -10.75 -10.109 -13.812 1 96.12 138 PHE B O 1
ATOM 2371 N N . TYR B 1 139 ? -9.141 -8.586 -13.938 1 97.81 139 TYR B N 1
ATOM 2372 C CA . TYR B 1 139 ? -9.438 -7.965 -12.656 1 97.81 139 TYR B CA 1
ATOM 2373 C C . TYR B 1 139 ? -10.82 -7.32 -12.672 1 97.81 139 TYR B C 1
ATOM 2375 O O . TYR B 1 139 ? -11.57 -7.426 -11.703 1 97.81 139 TYR B O 1
ATOM 2383 N N . GLU B 1 140 ? -11.125 -6.656 -13.758 1 97.62 140 GLU B N 1
ATOM 2384 C CA . GLU B 1 140 ? -12.453 -6.062 -13.891 1 97.62 140 GLU B CA 1
ATOM 2385 C C . GLU B 1 140 ? -13.539 -7.133 -13.836 1 97.62 140 GLU B C 1
ATOM 2387 O O . GLU B 1 140 ? -14.578 -6.938 -13.203 1 97.62 140 GLU B O 1
ATOM 2392 N N . ALA B 1 141 ? -13.281 -8.266 -14.484 1 96.12 141 ALA B N 1
ATOM 2393 C CA . ALA B 1 141 ? -14.227 -9.391 -14.461 1 96.12 141 ALA B CA 1
ATOM 2394 C C . ALA B 1 141 ? -14.406 -9.93 -13.047 1 96.12 141 ALA B C 1
ATOM 2396 O O . ALA B 1 141 ? -15.461 -10.484 -12.719 1 96.12 141 ALA B O 1
ATOM 2397 N N . MET B 1 142 ? -13.438 -9.75 -12.219 1 96.44 142 MET B N 1
ATOM 2398 C CA . MET B 1 142 ? -13.484 -10.227 -10.836 1 96.44 142 MET B CA 1
ATOM 2399 C C . MET B 1 142 ? -14.117 -9.195 -9.922 1 96.44 142 MET B C 1
ATOM 2401 O O . MET B 1 142 ? -14.18 -9.391 -8.703 1 96.44 142 MET B O 1
ATOM 2405 N N . GLY B 1 143 ? -14.516 -8.008 -10.445 1 97.44 143 GLY B N 1
ATOM 2406 C CA . GLY B 1 143 ? -15.234 -7.016 -9.656 1 97.44 143 GLY B CA 1
ATOM 2407 C C . GLY B 1 143 ? -14.367 -5.852 -9.219 1 97.44 143 GLY B C 1
ATOM 2408 O O . GLY B 1 143 ? -14.797 -5.02 -8.422 1 97.44 143 GLY B O 1
ATOM 2409 N N . ALA B 1 144 ? -13.195 -5.801 -9.75 1 98.31 144 ALA B N 1
ATOM 2410 C CA . ALA B 1 144 ? -12.305 -4.707 -9.375 1 98.31 144 ALA B CA 1
ATOM 2411 C C . ALA B 1 144 ? -12.602 -3.449 -10.188 1 98.31 144 ALA B C 1
ATOM 2413 O O . ALA B 1 144 ? -12.891 -3.529 -11.383 1 98.31 144 ALA B O 1
ATOM 2414 N N . ASP B 1 145 ? -12.547 -2.324 -9.484 1 97.88 145 ASP B N 1
ATOM 2415 C CA . ASP B 1 145 ? -12.43 -1.046 -10.172 1 97.88 145 ASP B CA 1
ATOM 2416 C C . ASP B 1 145 ? -10.969 -0.738 -10.5 1 97.88 145 ASP B C 1
ATOM 2418 O O . ASP B 1 145 ? -10.078 -0.974 -9.68 1 97.88 145 ASP B O 1
ATOM 2422 N N . VAL B 1 146 ? -10.703 -0.278 -11.68 1 96.69 146 VAL B N 1
ATOM 2423 C CA . VAL B 1 146 ? -9.406 0.275 -12.039 1 96.69 146 VAL B CA 1
ATOM 2424 C C . VAL B 1 146 ? -9.453 1.8 -11.969 1 96.69 146 VAL B C 1
ATOM 2426 O O . VAL B 1 146 ? -10.117 2.445 -12.773 1 96.69 146 VAL B O 1
ATOM 2429 N N . LEU B 1 147 ? -8.727 2.402 -10.977 1 95.25 147 LEU B N 1
ATOM 2430 C CA . LEU B 1 147 ? -8.867 3.812 -10.633 1 95.25 147 LEU B CA 1
ATOM 2431 C C . LEU B 1 147 ? -8.008 4.688 -11.547 1 95.25 147 LEU B C 1
ATOM 2433 O O . LEU B 1 147 ? -6.781 4.684 -11.445 1 95.25 147 LEU B O 1
ATOM 2437 N N . PRO B 1 148 ? -8.641 5.461 -12.406 1 90.94 148 PRO B N 1
ATOM 2438 C CA . PRO B 1 148 ? -7.887 6.227 -13.406 1 90.94 148 PRO B CA 1
ATOM 2439 C C . PRO B 1 148 ? -7.285 7.508 -12.836 1 90.94 148 PRO B C 1
ATOM 2441 O O . PRO B 1 148 ? -6.355 8.07 -13.414 1 90.94 148 PRO B O 1
ATOM 2444 N N . ASP B 1 149 ? -7.727 7.938 -11.711 1 93.12 149 ASP B N 1
ATOM 2445 C CA . ASP B 1 149 ? -7.465 9.312 -11.305 1 93.12 149 ASP B CA 1
ATOM 2446 C C . ASP B 1 149 ? -6.266 9.391 -10.359 1 93.12 149 ASP B C 1
ATOM 2448 O O . ASP B 1 149 ? -5.859 10.484 -9.953 1 93.12 149 ASP B O 1
ATOM 2452 N N . TRP B 1 150 ? -5.711 8.234 -10.016 1 95.25 150 TRP B N 1
ATOM 2453 C CA . TRP B 1 150 ? -4.625 8.234 -9.047 1 95.25 150 TRP B CA 1
ATOM 2454 C C . TRP B 1 150 ? -3.305 7.855 -9.703 1 95.25 150 TRP B C 1
ATOM 2456 O O . TRP B 1 150 ? -3.258 6.945 -10.531 1 95.25 150 TRP B O 1
ATOM 2466 N N . ARG B 1 151 ? -2.281 8.531 -9.266 1 96.44 151 ARG B N 1
ATOM 2467 C CA . ARG B 1 151 ? -0.925 8.219 -9.703 1 96.44 151 ARG B CA 1
ATOM 2468 C C . ARG B 1 151 ? -0.04 7.848 -8.523 1 96.44 151 ARG B C 1
ATOM 2470 O O . ARG B 1 151 ? -0.111 8.477 -7.465 1 96.44 151 ARG B O 1
ATOM 2477 N N . ILE B 1 152 ? 0.761 6.871 -8.773 1 97.56 152 ILE B N 1
ATOM 2478 C CA . ILE B 1 152 ? 1.691 6.43 -7.738 1 97.56 152 ILE B CA 1
ATOM 2479 C C . ILE B 1 152 ? 2.932 7.32 -7.746 1 97.56 152 ILE B C 1
ATOM 2481 O O . ILE B 1 152 ? 3.477 7.625 -8.812 1 97.56 152 ILE B O 1
ATOM 2485 N N . CYS B 1 153 ? 3.344 7.82 -6.613 1 98.5 153 CYS B N 1
ATOM 2486 C CA . CYS B 1 153 ? 4.602 8.523 -6.391 1 98.5 153 CYS B CA 1
ATOM 2487 C C . CYS B 1 153 ? 5.59 7.652 -5.633 1 98.5 153 CYS B C 1
ATOM 2489 O O . CYS B 1 153 ? 5.203 6.906 -4.73 1 98.5 153 CYS B O 1
ATOM 2491 N N . ARG B 1 154 ? 6.852 7.801 -6.094 1 98.69 154 ARG B N 1
ATOM 2492 C CA . ARG B 1 154 ? 7.863 6.957 -5.465 1 98.69 154 ARG B CA 1
ATOM 2493 C C . ARG B 1 154 ? 9.188 7.699 -5.332 1 98.69 154 ARG B C 1
ATOM 2495 O O . ARG B 1 154 ? 9.602 8.414 -6.25 1 98.69 154 ARG B O 1
ATOM 2502 N N . VAL B 1 155 ? 9.812 7.609 -4.164 1 98.62 155 VAL B N 1
ATOM 2503 C CA . VAL B 1 155 ? 11.172 8.078 -3.928 1 98.62 155 VAL B CA 1
ATOM 2504 C C . VAL B 1 155 ? 12.055 6.902 -3.512 1 98.62 155 VAL B C 1
ATOM 2506 O O . VAL B 1 155 ? 11.703 6.137 -2.613 1 98.62 155 VAL B O 1
ATOM 2509 N N . THR B 1 156 ? 13.211 6.676 -4.164 1 98 156 THR B N 1
ATOM 2510 C CA . THR B 1 156 ? 14.086 5.531 -3.916 1 98 156 THR B CA 1
ATOM 2511 C C . THR B 1 156 ? 15.555 5.949 -3.969 1 98 156 THR B C 1
ATOM 2513 O O . THR B 1 156 ? 15.875 7.059 -4.402 1 98 156 THR B O 1
ATOM 2516 N N . GLY B 1 157 ? 16.422 5.074 -3.506 1 96.81 157 GLY B N 1
ATOM 2517 C CA . GLY B 1 157 ? 17.859 5.223 -3.658 1 96.81 157 GLY B CA 1
ATOM 2518 C C . GLY B 1 157 ? 18.391 6.547 -3.135 1 96.81 157 GLY B C 1
ATOM 2519 O O . GLY B 1 157 ? 18.094 6.938 -2.006 1 96.81 157 GLY B O 1
ATOM 2520 N N . GLU B 1 158 ? 19.203 7.188 -3.967 1 97.12 158 GLU B N 1
ATOM 2521 C CA . GLU B 1 158 ? 19.859 8.43 -3.576 1 97.12 158 GLU B CA 1
ATOM 2522 C C . GLU B 1 158 ? 18.828 9.523 -3.285 1 97.12 158 GLU B C 1
ATOM 2524 O O . GLU B 1 158 ? 19.031 10.344 -2.383 1 97.12 158 GLU B O 1
ATOM 2529 N N . ALA B 1 159 ? 17.812 9.516 -4.098 1 97.88 159 ALA B N 1
ATOM 2530 C CA . ALA B 1 159 ? 16.781 10.531 -3.883 1 97.88 159 ALA B CA 1
ATOM 2531 C C . ALA B 1 159 ? 16.141 10.383 -2.5 1 97.88 159 ALA B C 1
ATOM 2533 O O . ALA B 1 159 ? 15.852 11.383 -1.836 1 97.88 159 ALA B O 1
ATOM 2534 N N . LEU B 1 160 ? 15.914 9.133 -2.092 1 98.5 160 LEU B N 1
ATOM 2535 C CA . LEU B 1 160 ? 15.352 8.891 -0.771 1 98.5 160 LEU B CA 1
ATOM 2536 C C . LEU B 1 160 ? 16.328 9.312 0.324 1 98.5 160 LEU B C 1
ATOM 2538 O O . LEU B 1 160 ? 15.93 9.961 1.294 1 98.5 160 LEU B O 1
ATOM 2542 N N . ASP B 1 161 ? 17.594 8.969 0.159 1 98.06 161 ASP B N 1
ATOM 2543 C CA . ASP B 1 161 ? 18.609 9.375 1.12 1 98.06 161 ASP B CA 1
ATOM 2544 C C . ASP B 1 161 ? 18.688 10.891 1.252 1 98.06 161 ASP B C 1
ATOM 2546 O O . ASP B 1 161 ? 18.766 11.422 2.361 1 98.06 161 ASP B O 1
ATOM 2550 N N . LYS B 1 162 ? 18.609 11.555 0.14 1 98 162 LYS B N 1
ATOM 2551 C CA . LYS B 1 162 ? 18.688 13.016 0.118 1 98 162 LYS B CA 1
ATOM 2552 C C . LYS B 1 162 ? 17.453 13.641 0.778 1 98 162 LYS B C 1
ATOM 2554 O O . LYS B 1 162 ? 17.578 14.57 1.577 1 98 162 LYS B O 1
ATOM 2559 N N . LEU B 1 163 ? 16.297 13.102 0.427 1 97.88 163 LEU B N 1
ATOM 2560 C CA . LEU B 1 163 ? 15.055 13.641 0.987 1 97.88 163 LEU B CA 1
ATOM 2561 C C . LEU B 1 163 ? 15.023 13.461 2.502 1 97.88 163 LEU B C 1
ATOM 2563 O O . LEU B 1 163 ? 14.539 14.336 3.223 1 97.88 163 LEU B O 1
ATOM 2567 N N . GLY B 1 164 ? 15.523 12.328 2.955 1 97.38 164 GLY B N 1
ATOM 2568 C CA . GLY B 1 164 ? 15.484 12.008 4.375 1 97.38 164 GLY B CA 1
ATOM 2569 C C . GLY B 1 164 ? 16.625 12.633 5.152 1 97.38 164 GLY B C 1
ATOM 2570 O O . GLY B 1 164 ? 16.688 12.508 6.379 1 97.38 164 GLY B O 1
ATOM 2571 N N . ALA B 1 165 ? 17.547 13.25 4.441 1 92.25 165 ALA B N 1
ATOM 2572 C CA . ALA B 1 165 ? 18.719 13.828 5.09 1 92.25 165 ALA B CA 1
ATOM 2573 C C . ALA B 1 165 ? 18.375 15.109 5.836 1 92.25 165 ALA B C 1
ATOM 2575 O O . ALA B 1 165 ? 17.531 15.891 5.379 1 92.25 165 ALA B O 1
ATOM 2576 N N . LYS B 1 166 ? 18.641 15.273 7.176 1 72.31 166 LYS B N 1
ATOM 2577 C CA . LYS B 1 166 ? 18.453 16.422 8.055 1 72.31 166 LYS B CA 1
ATOM 2578 C C . LYS B 1 166 ? 19.234 17.625 7.555 1 72.31 166 LYS B C 1
ATOM 2580 O O . LYS B 1 166 ? 20.312 17.484 6.961 1 72.31 166 LYS B O 1
#

Foldseek 3Di:
DPQFDKDKDWDALVCLQVVVVQVCVVCVVVVNNVPDPDDSVNSSCQCPNPDHAKTKMFMWTQDPVGIDTFWMWIWHWDADPVVRFIAIETEDTDGHPVNPPSCRSVVRVVVVVVVRVVRVHPDYYYDDDPVPVVVVVVCVVVVDDDDPPDDDDDADDPRVVVVPPD/DPQFDKDKDWDALVCLQVVVVQVCVVCVVVVNNVPDPDDSVNSSCQCPNPDHAKTKMFMWTQDPVGIDTFWMWIWHWDADPVVRFIAIETEDTDGHPVNPPSCRSVVRVVVVVVVRVVRVHPDYYYDDDPVPVVVVVVCVVVVDDDDPPDDDDDADDPRVVVVPPD

InterPro domains:
  IPR000182 GNAT domain [PF00583] (52-143)
  IPR000182 GNAT domain [PS51186] (6-158)
  IPR016181 Acyl-CoA N-acyltransferase [SSF55729] (6-157)
  IPR051016 Diverse Substrate Acetyltransferase [PTHR10545] (2-164)

Nearest PDB structures (foldseek):
  7zkt-assembly3_F  TM=9.624E-01  e=1.102E-19  Physcomitrium patens
  7zkt-assembly4_H  TM=9.531E-01  e=9.710E-20  Physcomitrium patens
  7zkt-assembly4_G  TM=9.544E-01  e=1.251E-19  Physcomitrium patens
  7zkt-assembly1_B  TM=9.552E-01  e=1.612E-19  Physcomitrium patens
  7zhc-assembly1_B  TM=9.407E-01  e=2.677E-19  Physcomitrium patens

Solvent-accessible surface area (backbone atoms only — not comparable to full-atom values): 17455 Å² total; per-residue (Å²): 128,81,68,74,64,65,49,76,43,75,58,53,66,88,36,20,56,59,50,40,53,52,50,50,51,45,24,50,76,69,72,42,52,90,66,53,64,47,41,38,65,43,38,27,47,32,45,59,40,97,67,52,54,39,48,44,36,32,35,28,34,72,48,98,90,38,79,39,77,49,31,38,38,33,32,36,59,38,63,37,74,42,57,29,30,39,20,32,32,45,72,42,78,46,58,42,76,93,57,57,93,60,53,56,66,58,50,54,50,28,51,49,34,29,50,23,55,75,69,59,28,60,34,42,33,36,68,41,55,65,84,44,54,72,58,52,54,50,42,43,74,60,48,31,46,74,45,84,53,47,31,42,34,38,24,42,66,68,44,29,53,57,40,22,52,131,128,82,68,75,64,67,47,79,42,75,59,53,64,89,37,20,57,59,51,40,53,52,51,50,52,45,25,51,75,69,72,44,52,89,65,52,63,48,41,36,66,43,38,28,46,33,45,59,38,97,68,54,53,40,48,43,36,33,34,28,34,72,47,98,91,38,78,39,77,48,31,38,39,33,32,35,59,39,63,36,76,42,57,30,32,40,20,32,32,44,73,42,75,45,59,42,76,92,57,57,92,60,53,56,66,56,50,53,51,26,52,50,33,28,48,23,55,75,70,61,29,60,33,43,32,36,68,42,55,65,84,44,51,72,58,52,53,53,42,43,74,60,48,30,46,72,45,82,52,47,30,40,33,39,24,44,66,68,45,29,52,58,41,23,50,131

Radius of gyration: 20.73 Å; Cα contacts (8 Å, |Δi|>4): 658; chains: 2; bounding box: 40×74×44 Å